Protein AF-A0A6G0QAN6-F1 (afdb_monomer)

Organism: NCBI:txid53985

Nearest PDB structures (foldseek):
  5m32-assembly1_f  TM=3.756E-01  e=3.936E-01  Homo sapiens
  6fvt-assembly1_I  TM=3.982E-01  e=8.353E-01  Saccharomyces cerevisiae S288C
  8amz-assembly1_K  TM=4.115E-01  e=8.353E-01  Spinacia oleracea
  8u9q-assembly1_F  TM=3.569E-01  e=8.893E-01  Saccharomyces cerevisiae
  5vhr-assembly1_D  TM=3.407E-01  e=6.500E-01  Homo sapiens

Sequence (177 aa):
MRLLYVSARNVAGSTGFPVATPKLVNFLFERATEPGIASRLLLAFDYACEHWGTVQEEWLEVFSPEGGRVDKELASNLKGWNPPTELHNQAPDSPVLVLVIDDAGSLLDKSDAYGVSYLRLLRHALKRVNVHLRQKGSTGLIFGVVVDTNALIHDFVPPSDKPSVLDPSSRADQMTR

Secondary structure (DSSP, 8-state):
-EEEEEE----TT--SSSPP-HHHHHHHHTT--HHHHHHHHHHHHHHHHHTTTTHHHHHHHHT-TTSS---HHHHHHTTT---------SPPSS-EEEEEEESGGGGTT-B-TTS-BHHHHHHHHHHHHHHHHHHTT---EEEEEE--SSGGGTT---SS----S------------

Radius of gyration: 20.2 Å; Cα contacts (8 Å, |Δi|>4): 229; chains: 1; bounding box: 68×54×41 Å

Mean predicted aligned error: 13.02 Å

Solvent-accessible surface area (backbone atoms only — not comparable to full-atom values): 10724 Å² total; per-residue (Å²): 120,48,65,49,81,30,28,44,48,86,60,91,80,61,85,53,88,80,56,54,28,63,43,51,44,40,64,50,48,56,85,44,40,40,69,56,32,21,54,46,54,47,51,50,49,52,50,38,45,70,35,38,42,51,35,77,75,42,55,74,52,68,41,34,93,76,76,77,68,58,59,68,70,62,57,63,75,49,76,81,73,80,78,85,93,73,73,52,58,63,51,59,89,60,40,38,38,35,40,36,32,32,47,37,64,63,41,67,85,35,53,33,100,83,67,49,37,45,64,61,34,49,54,52,11,47,53,50,42,44,52,50,34,47,76,70,71,44,70,37,44,64,46,81,46,82,38,45,96,56,86,82,55,76,81,72,66,73,98,82,78,72,81,79,78,85,83,93,84,79,86,75,87,88,85,84,133

pLDDT: mean 71.29, std 20.52, range [34.12, 96.38]

Foldseek 3Di:
DAEDEAECDDDPPPPDPPDHDVLVVCLQQVLDALVSNLVSLVVLVVVCQQAVQCCNVCVQQCRGPVRPGHDPVVVVVCVPDDDDDDGPRHAPQAHEYEYEYEQCPSQQPDDHPVRHGNLNSNVSSQVVNQVVCVVVVRNYHYHYHYYHPDPPCPPSDDPPDDPDDDDPPPPDDDPDD

Structure (mmCIF, N/CA/C/O backbone):
data_AF-A0A6G0QAN6-F1
#
_entry.id   AF-A0A6G0QAN6-F1
#
loop_
_atom_site.group_PDB
_atom_site.id
_atom_site.type_symbol
_atom_site.label_atom_id
_atom_site.label_alt_id
_atom_site.label_comp_id
_atom_site.label_asym_id
_atom_site.label_entity_id
_atom_site.label_seq_id
_atom_site.pdbx_PDB_ins_code
_atom_site.Cartn_x
_atom_site.Cartn_y
_atom_site.Cartn_z
_atom_site.occupancy
_atom_site.B_iso_or_equiv
_atom_site.auth_seq_id
_atom_site.auth_comp_id
_atom_site.auth_asym_id
_atom_site.auth_atom_id
_atom_site.pdbx_PDB_model_num
ATOM 1 N N . MET A 1 1 ? -9.202 -5.534 11.397 1.00 85.81 1 MET A N 1
ATOM 2 C CA . MET A 1 1 ? -8.093 -5.482 10.421 1.00 85.81 1 MET A CA 1
ATOM 3 C C . MET A 1 1 ? -8.660 -5.098 9.063 1.00 85.81 1 MET A C 1
ATOM 5 O O . MET A 1 1 ? -9.784 -5.498 8.769 1.00 85.81 1 MET A O 1
ATOM 9 N N . ARG A 1 2 ? -7.911 -4.347 8.252 1.00 87.12 2 ARG A N 1
ATOM 10 C CA . ARG A 1 2 ? -8.268 -4.012 6.867 1.00 87.12 2 ARG A CA 1
ATOM 11 C C . ARG A 1 2 ? -7.157 -4.409 5.913 1.00 87.12 2 ARG A C 1
ATOM 13 O O . ARG A 1 2 ? -5.989 -4.414 6.285 1.00 87.12 2 ARG A O 1
ATOM 20 N N . LEU A 1 3 ? -7.556 -4.782 4.705 1.00 86.62 3 LEU A N 1
ATOM 21 C CA . LEU A 1 3 ? -6.681 -5.329 3.678 1.00 86.62 3 LEU A CA 1
ATOM 22 C C . LEU A 1 3 ? -6.593 -4.343 2.517 1.00 86.62 3 LEU A C 1
ATOM 24 O O . LEU A 1 3 ? -7.632 -3.968 1.984 1.00 86.62 3 LEU A O 1
ATOM 28 N N . LEU A 1 4 ? -5.377 -3.972 2.128 1.00 88.00 4 LEU A N 1
ATOM 29 C CA . LEU A 1 4 ? -5.065 -3.302 0.872 1.00 88.00 4 LEU A CA 1
ATOM 30 C C . LEU A 1 4 ? -4.344 -4.316 -0.020 1.00 88.00 4 LEU A C 1
ATOM 32 O O . LEU A 1 4 ? -3.172 -4.621 0.197 1.00 88.00 4 LEU A O 1
ATOM 36 N N . TYR A 1 5 ? -5.066 -4.881 -0.983 1.00 86.44 5 TYR A N 1
ATOM 37 C CA . TYR A 1 5 ? -4.530 -5.878 -1.904 1.00 86.44 5 TYR A CA 1
ATOM 38 C C . TYR A 1 5 ? -3.989 -5.214 -3.173 1.00 86.44 5 TYR A C 1
ATOM 40 O O . TYR A 1 5 ? -4.673 -4.399 -3.786 1.00 86.44 5 TYR A O 1
ATOM 48 N N . VAL A 1 6 ? -2.778 -5.587 -3.579 1.00 85.94 6 VAL A N 1
ATOM 49 C CA . VAL A 1 6 ? -2.072 -5.084 -4.756 1.00 85.94 6 VAL A CA 1
ATOM 50 C C . VAL A 1 6 ? -1.556 -6.277 -5.552 1.00 85.94 6 VAL A C 1
ATOM 52 O O . VAL A 1 6 ? -0.668 -6.979 -5.092 1.00 85.94 6 VAL A O 1
ATOM 55 N N . SER A 1 7 ? -2.050 -6.490 -6.768 1.00 85.31 7 SER A N 1
ATOM 56 C CA . SER A 1 7 ? -1.402 -7.391 -7.723 1.00 85.31 7 SER A CA 1
ATOM 57 C C . SER A 1 7 ? -0.397 -6.591 -8.549 1.00 85.31 7 SER A C 1
ATOM 59 O O . SER A 1 7 ? -0.769 -5.707 -9.331 1.00 85.31 7 SER A O 1
ATOM 61 N N . ALA A 1 8 ? 0.889 -6.889 -8.371 1.00 85.25 8 ALA A N 1
ATOM 62 C CA . ALA A 1 8 ? 1.987 -6.228 -9.066 1.00 85.25 8 ALA A CA 1
ATOM 63 C C . ALA A 1 8 ? 2.207 -6.747 -10.495 1.00 85.25 8 ALA A C 1
ATOM 65 O O . ALA A 1 8 ? 3.116 -6.282 -11.188 1.00 85.25 8 ALA A O 1
ATOM 66 N N . ARG A 1 9 ? 1.376 -7.680 -10.963 1.00 78.19 9 ARG A N 1
ATOM 67 C CA . ARG A 1 9 ? 1.462 -8.288 -12.289 1.00 78.19 9 ARG A CA 1
ATOM 68 C C . ARG A 1 9 ? 1.648 -7.244 -13.400 1.00 78.19 9 ARG A C 1
ATOM 70 O O . ARG A 1 9 ? 0.886 -6.288 -13.517 1.00 78.19 9 ARG A O 1
ATOM 77 N N . ASN A 1 10 ? 2.655 -7.465 -14.247 1.00 70.81 10 ASN A N 1
ATOM 78 C CA . ASN A 1 10 ? 3.053 -6.558 -15.326 1.00 70.81 10 ASN A CA 1
ATOM 79 C C . ASN A 1 10 ? 2.802 -7.183 -16.710 1.00 70.81 10 ASN A C 1
ATOM 81 O O . ASN A 1 10 ? 3.737 -7.427 -17.467 1.00 70.81 10 ASN A O 1
ATOM 85 N N . VAL A 1 11 ? 1.541 -7.491 -17.026 1.00 63.00 11 VAL A N 1
ATOM 86 C CA . VAL A 1 11 ? 1.133 -7.952 -18.365 1.00 63.00 11 VAL A CA 1
ATOM 87 C C . VAL A 1 11 ? -0.019 -7.105 -18.901 1.00 63.00 11 VAL A C 1
ATOM 89 O O . VAL A 1 11 ? -0.961 -6.783 -18.174 1.00 63.00 11 VAL A O 1
ATOM 92 N N . ALA A 1 12 ? 0.053 -6.740 -20.183 1.00 50.62 12 ALA A N 1
ATOM 93 C CA . ALA A 1 12 ? -1.027 -6.036 -20.865 1.00 50.62 12 ALA A CA 1
ATOM 94 C C . ALA A 1 12 ? -2.248 -6.964 -20.999 1.00 50.62 12 ALA A C 1
ATOM 96 O O . ALA A 1 12 ? -2.128 -8.066 -21.527 1.00 50.62 12 ALA A O 1
ATOM 97 N N . GLY A 1 13 ? -3.416 -6.524 -20.521 1.00 51.78 13 GLY A N 1
ATOM 98 C CA . GLY A 1 13 ? -4.675 -7.255 -20.708 1.00 51.78 13 GLY A CA 1
ATOM 99 C C . GLY A 1 13 ? -4.835 -8.523 -19.861 1.00 51.78 13 GLY A C 1
ATOM 100 O O . GLY A 1 13 ? -5.421 -9.489 -20.338 1.00 51.78 13 GLY A O 1
ATOM 101 N N . SER A 1 14 ? -4.331 -8.552 -18.619 1.00 46.62 14 SER A N 1
ATOM 102 C CA . SER A 1 14 ? -4.552 -9.684 -17.701 1.00 46.62 14 SER A CA 1
ATOM 103 C C . SER A 1 14 ? -6.047 -9.953 -17.483 1.00 46.62 14 SER A C 1
ATOM 105 O O . SER A 1 14 ? -6.691 -9.262 -16.699 1.00 46.62 14 SER A O 1
ATOM 107 N N . THR A 1 15 ? -6.576 -10.996 -18.124 1.00 46.00 15 THR A N 1
ATOM 108 C CA . THR A 1 15 ? -7.943 -11.508 -17.918 1.00 46.00 15 THR A CA 1
ATOM 109 C C . THR A 1 15 ? -8.031 -12.567 -16.811 1.00 46.00 15 THR A C 1
ATOM 111 O O . THR A 1 15 ? -9.126 -12.998 -16.461 1.00 46.00 15 THR A O 1
ATOM 114 N N . GLY A 1 16 ? -6.891 -13.005 -16.261 1.00 51.28 16 GLY A N 1
ATOM 115 C CA . GLY A 1 16 ? -6.814 -14.051 -15.237 1.00 51.28 16 GLY A CA 1
ATOM 116 C C . GLY A 1 16 ? -6.788 -13.509 -13.808 1.00 51.28 16 GLY A C 1
ATOM 117 O O . GLY A 1 16 ? -6.250 -12.430 -13.557 1.00 51.28 16 GLY A O 1
ATOM 118 N N . PHE A 1 17 ? -7.322 -14.289 -12.867 1.00 52.47 17 PHE A N 1
ATOM 119 C CA . PHE A 1 17 ? -7.259 -13.991 -11.436 1.00 52.47 17 PHE A CA 1
ATOM 120 C C . PHE A 1 17 ? -5.852 -14.276 -10.866 1.00 52.47 17 PHE A C 1
ATOM 122 O O . PHE A 1 17 ? -5.224 -15.258 -11.268 1.00 52.47 17 PHE A O 1
ATOM 129 N N . PRO A 1 18 ? -5.355 -13.462 -9.924 1.00 62.62 18 PRO A N 1
ATOM 130 C CA . PRO A 1 18 ? -5.883 -12.148 -9.565 1.00 62.62 18 PRO A CA 1
ATOM 131 C C . PRO A 1 18 ? -5.592 -11.090 -10.636 1.00 62.62 18 PRO A C 1
ATOM 133 O O . PRO A 1 18 ? -4.596 -11.155 -11.357 1.00 62.62 18 PRO A O 1
ATOM 136 N N . VAL A 1 19 ? -6.501 -10.122 -10.753 1.00 67.19 19 VAL A N 1
ATOM 137 C CA . VAL A 1 19 ? -6.415 -9.035 -11.738 1.00 67.19 19 VAL A CA 1
ATOM 138 C C . VAL A 1 19 ? -5.292 -8.077 -11.341 1.00 67.19 19 VAL A C 1
ATOM 140 O O . VAL A 1 19 ? -5.201 -7.679 -10.182 1.00 67.19 19 VAL A O 1
ATOM 143 N N . ALA A 1 20 ? -4.461 -7.684 -12.310 1.00 74.38 20 ALA A N 1
ATOM 144 C CA . ALA A 1 20 ? -3.396 -6.709 -12.100 1.00 74.38 20 ALA A CA 1
ATOM 145 C C . ALA A 1 20 ? -3.957 -5.379 -11.565 1.00 74.38 20 ALA A C 1
ATOM 147 O O . ALA A 1 20 ? -4.956 -4.872 -12.075 1.00 74.38 20 ALA A O 1
ATOM 148 N N . THR A 1 21 ? -3.276 -4.765 -10.593 1.00 77.31 21 THR A N 1
ATOM 149 C CA . THR A 1 21 ? -3.676 -3.470 -10.014 1.00 77.31 21 THR A CA 1
ATOM 150 C C . THR A 1 21 ? -2.621 -2.392 -10.293 1.00 77.31 21 THR A C 1
ATOM 152 O O . THR A 1 21 ? -2.020 -1.853 -9.358 1.00 77.31 21 THR A O 1
ATOM 155 N N . PRO A 1 22 ? -2.357 -2.041 -11.567 1.00 76.56 22 PRO A N 1
ATOM 156 C CA . PRO A 1 22 ? -1.266 -1.134 -11.931 1.00 76.56 22 PRO A CA 1
ATOM 157 C C . PRO A 1 22 ? -1.405 0.246 -11.280 1.00 76.56 22 PRO A C 1
ATOM 159 O O . PRO A 1 22 ? -0.407 0.878 -10.951 1.00 76.56 22 PRO A O 1
ATOM 162 N N . LYS A 1 23 ? -2.639 0.692 -11.024 1.00 75.88 23 LYS A N 1
ATOM 163 C CA . LYS A 1 23 ? -2.930 1.959 -10.345 1.00 75.88 23 LYS A CA 1
ATOM 164 C C . LYS A 1 23 ? -2.464 1.959 -8.886 1.00 75.88 23 LYS A C 1
ATOM 166 O O . LYS A 1 23 ? -1.809 2.905 -8.469 1.00 75.88 23 LYS A O 1
ATOM 171 N N . LEU A 1 24 ? -2.685 0.867 -8.149 1.00 79.75 24 LEU A N 1
ATOM 172 C CA . LEU A 1 24 ? -2.190 0.710 -6.774 1.00 79.75 24 LEU A CA 1
ATOM 173 C C . LEU A 1 24 ? -0.671 0.560 -6.714 1.00 79.75 24 LEU A C 1
ATOM 175 O O . LEU A 1 24 ? -0.022 1.111 -5.825 1.00 79.75 24 LEU A O 1
ATOM 179 N N . VAL A 1 25 ? -0.095 -0.152 -7.684 1.00 85.06 25 VAL A N 1
ATOM 180 C CA . VAL A 1 25 ? 1.361 -0.257 -7.824 1.00 85.06 25 VAL A CA 1
ATOM 181 C C . VAL A 1 25 ? 1.959 1.125 -8.069 1.00 85.06 25 VAL A C 1
ATOM 183 O O . VAL A 1 25 ? 2.923 1.494 -7.406 1.00 85.06 25 VAL A O 1
ATOM 186 N N . ASN A 1 26 ? 1.377 1.909 -8.977 1.00 83.19 26 ASN A N 1
ATOM 187 C CA . ASN A 1 26 ? 1.826 3.269 -9.254 1.00 83.19 26 ASN A CA 1
ATOM 188 C C . ASN A 1 26 ? 1.607 4.183 -8.053 1.00 83.19 26 ASN A C 1
ATOM 190 O O . ASN A 1 26 ? 2.531 4.890 -7.686 1.00 83.19 26 ASN A O 1
ATOM 194 N N . PHE A 1 27 ? 0.459 4.118 -7.378 1.00 84.50 27 PHE A N 1
ATOM 195 C CA . PHE A 1 27 ? 0.254 4.848 -6.133 1.00 84.50 27 PHE A CA 1
ATOM 196 C C . PHE A 1 27 ? 1.417 4.577 -5.175 1.00 84.50 27 PHE A C 1
ATOM 198 O O . PHE A 1 27 ? 2.140 5.500 -4.828 1.00 84.50 27 PHE A O 1
ATOM 205 N N . LEU A 1 28 ? 1.700 3.320 -4.833 1.00 87.12 28 LEU A N 1
ATOM 206 C CA . LEU A 1 28 ? 2.763 3.007 -3.876 1.00 87.12 28 LEU A CA 1
ATOM 207 C C . LEU A 1 28 ? 4.165 3.372 -4.386 1.00 87.12 28 LEU A C 1
ATOM 209 O O . LEU A 1 28 ? 4.943 3.968 -3.638 1.00 87.12 28 LEU A O 1
ATOM 213 N N . PHE A 1 29 ? 4.488 3.056 -5.640 1.00 89.44 29 PHE A N 1
ATOM 214 C CA . PHE A 1 29 ? 5.864 3.016 -6.145 1.00 89.44 29 PHE A CA 1
ATOM 215 C C . PHE A 1 29 ? 6.194 4.037 -7.244 1.00 89.44 29 PHE A C 1
ATOM 217 O O . PHE A 1 29 ? 7.329 4.072 -7.718 1.00 89.44 29 PHE A O 1
ATOM 224 N N . GLU A 1 30 ? 5.267 4.902 -7.655 1.00 83.75 30 GLU A N 1
ATOM 225 C CA . GLU A 1 30 ? 5.579 5.971 -8.605 1.00 83.75 30 GLU A CA 1
ATOM 226 C C . GLU A 1 30 ? 6.658 6.872 -8.005 1.00 83.75 30 GLU A C 1
ATOM 228 O O . GLU A 1 30 ? 6.529 7.358 -6.874 1.00 83.75 30 GLU A O 1
ATOM 233 N N . ARG A 1 31 ? 7.750 7.063 -8.760 1.00 84.94 31 ARG A N 1
ATOM 234 C CA . ARG A 1 31 ? 8.943 7.799 -8.309 1.00 84.94 31 ARG A CA 1
ATOM 235 C C . ARG A 1 31 ? 9.377 7.332 -6.913 1.00 84.94 31 ARG A C 1
ATOM 237 O O . ARG A 1 31 ? 9.551 8.143 -6.003 1.00 84.94 31 ARG A O 1
ATOM 244 N N . ALA A 1 32 ? 9.454 6.009 -6.739 1.00 87.44 32 ALA A N 1
ATOM 245 C CA . ALA A 1 32 ? 9.68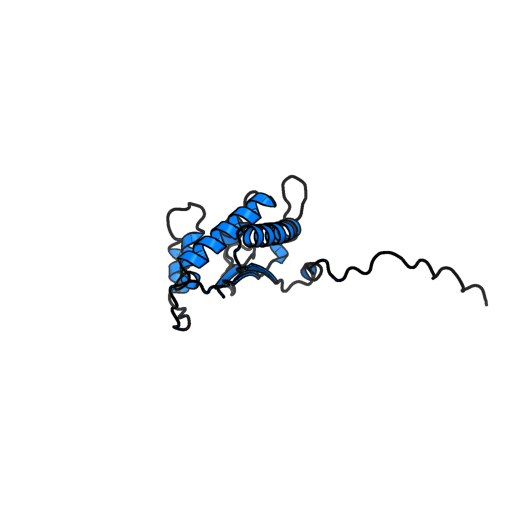7 5.369 -5.452 1.00 87.44 32 ALA A CA 1
ATOM 246 C C . ALA A 1 32 ? 10.903 5.960 -4.732 1.00 87.44 32 ALA A C 1
ATOM 248 O O . ALA A 1 32 ? 12.021 5.955 -5.238 1.00 87.44 32 ALA A O 1
ATOM 249 N N . THR A 1 33 ? 10.661 6.417 -3.511 1.00 92.69 33 THR A N 1
ATOM 250 C CA . THR A 1 33 ? 11.674 6.724 -2.504 1.00 92.69 33 THR A CA 1
ATOM 251 C C . THR A 1 33 ? 11.162 6.183 -1.176 1.00 92.69 33 THR A C 1
ATOM 253 O O . THR A 1 33 ? 9.952 6.039 -0.996 1.00 92.69 33 THR A O 1
ATOM 256 N N . GLU A 1 34 ? 12.052 5.892 -0.230 1.00 94.62 34 GLU A N 1
ATOM 257 C CA . GLU A 1 34 ? 11.650 5.415 1.100 1.00 94.62 34 GLU A CA 1
ATOM 258 C C . GLU A 1 34 ? 10.650 6.378 1.780 1.00 94.62 34 GLU A C 1
ATOM 260 O O . GLU A 1 34 ? 9.562 5.920 2.141 1.00 94.62 34 GLU A O 1
ATOM 265 N N . PRO A 1 35 ? 10.906 7.703 1.857 1.00 90.69 35 PRO A N 1
ATOM 266 C CA 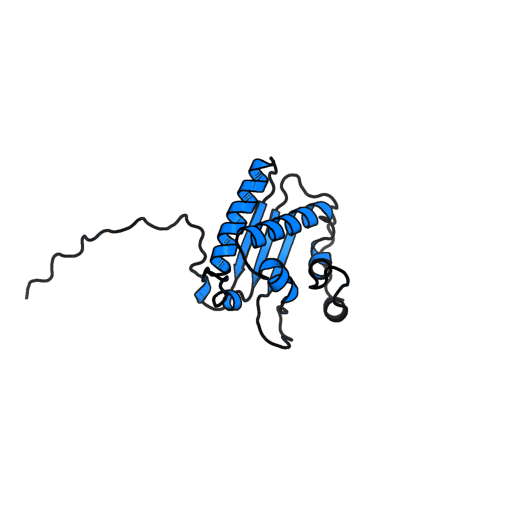. PRO A 1 35 ? 9.954 8.639 2.456 1.00 90.69 35 PRO A CA 1
ATOM 267 C C . PRO A 1 35 ? 8.646 8.750 1.666 1.00 90.69 35 PRO A C 1
ATOM 269 O O . PRO A 1 35 ? 7.583 8.916 2.262 1.00 90.69 35 PRO A O 1
ATOM 272 N N . GLY A 1 36 ? 8.712 8.644 0.334 1.00 86.44 36 GLY A N 1
ATOM 273 C CA . GLY A 1 36 ? 7.535 8.682 -0.530 1.00 86.44 36 GLY A CA 1
ATOM 274 C C . GLY A 1 36 ? 6.608 7.496 -0.281 1.00 86.44 36 GLY A C 1
ATOM 275 O O . GLY A 1 36 ? 5.424 7.690 -0.023 1.00 86.44 36 GLY A O 1
ATOM 276 N N . ILE A 1 37 ? 7.150 6.275 -0.267 1.00 93.19 37 ILE A N 1
ATOM 277 C CA . ILE A 1 37 ? 6.373 5.067 0.045 1.00 93.19 37 ILE A CA 1
ATOM 278 C C . ILE A 1 37 ? 5.804 5.167 1.468 1.00 93.19 37 ILE A C 1
ATOM 280 O O . ILE A 1 37 ? 4.623 4.898 1.672 1.00 93.19 37 ILE A O 1
ATOM 284 N N . ALA A 1 38 ? 6.602 5.615 2.444 1.00 90.81 38 ALA A N 1
ATOM 285 C CA . ALA A 1 38 ? 6.153 5.786 3.826 1.00 90.81 38 ALA A CA 1
ATOM 286 C C . ALA A 1 38 ? 4.959 6.751 3.936 1.00 90.81 38 ALA A C 1
ATOM 288 O O . ALA A 1 38 ? 3.960 6.436 4.581 1.00 90.81 38 ALA A O 1
ATOM 289 N N . SER A 1 39 ? 5.027 7.902 3.263 1.00 84.69 39 SER A N 1
ATOM 290 C CA . SER A 1 39 ? 3.935 8.880 3.252 1.00 84.69 39 SER A CA 1
ATOM 291 C C . SER A 1 39 ? 2.640 8.301 2.680 1.00 84.69 39 SER A C 1
ATOM 293 O O . SER A 1 39 ? 1.560 8.603 3.177 1.00 84.69 39 SER A O 1
ATOM 295 N N . ARG A 1 40 ? 2.737 7.469 1.642 1.00 87.69 40 ARG A N 1
ATOM 296 C CA . ARG A 1 40 ? 1.577 6.869 0.971 1.00 87.69 40 ARG A CA 1
ATOM 297 C C . ARG A 1 40 ? 0.961 5.724 1.767 1.00 87.69 40 ARG A C 1
ATOM 299 O O . ARG A 1 40 ? -0.257 5.601 1.804 1.00 87.69 40 ARG A O 1
ATOM 306 N N . LEU A 1 41 ? 1.787 4.934 2.454 1.00 90.88 41 LEU A N 1
ATOM 307 C CA . LEU A 1 41 ? 1.321 3.935 3.419 1.00 90.88 41 LEU A CA 1
ATOM 308 C C . LEU A 1 41 ? 0.571 4.589 4.584 1.00 90.88 41 LEU A C 1
ATOM 310 O O . LEU A 1 41 ? -0.472 4.085 4.987 1.00 90.88 41 LEU A O 1
ATOM 314 N N . LEU A 1 42 ? 1.081 5.712 5.101 1.00 85.25 42 LEU A N 1
ATOM 315 C CA . LEU A 1 42 ? 0.401 6.462 6.155 1.00 85.25 42 LEU A CA 1
ATOM 316 C C . LEU A 1 42 ? -0.932 7.038 5.662 1.00 85.25 42 LEU A C 1
ATOM 318 O O . LEU A 1 42 ? -1.935 6.865 6.337 1.00 85.25 42 LEU A O 1
ATOM 322 N N . LEU A 1 43 ? -0.958 7.629 4.462 1.00 84.50 43 LEU A N 1
ATOM 323 C CA . LEU A 1 43 ? -2.194 8.124 3.850 1.00 84.50 43 LEU A CA 1
ATOM 324 C C . LEU A 1 43 ? -3.246 7.016 3.709 1.00 84.50 43 LEU A C 1
ATOM 326 O O . LEU A 1 43 ? -4.404 7.225 4.052 1.00 84.50 43 LEU A O 1
ATOM 330 N N . ALA A 1 44 ? -2.843 5.832 3.238 1.00 85.56 44 ALA A N 1
ATOM 331 C CA . ALA A 1 44 ? -3.738 4.684 3.171 1.00 85.56 44 ALA A CA 1
ATOM 332 C C . ALA A 1 44 ? -4.240 4.303 4.574 1.00 85.56 44 ALA A C 1
ATOM 334 O O . ALA A 1 44 ? -5.433 4.133 4.782 1.00 85.56 44 ALA A O 1
ATOM 335 N N . PHE A 1 45 ? -3.354 4.204 5.562 1.00 88.44 45 PHE A N 1
ATOM 336 C CA . PHE A 1 45 ? -3.744 3.869 6.930 1.00 88.44 45 PHE A CA 1
ATOM 337 C C . PHE A 1 45 ? -4.735 4.869 7.541 1.00 88.44 45 PHE A C 1
ATOM 339 O O . PHE A 1 45 ? -5.733 4.438 8.118 1.00 88.44 45 PHE A O 1
ATOM 346 N N . ASP A 1 46 ? -4.492 6.169 7.381 1.00 81.94 46 ASP A N 1
ATOM 347 C CA . ASP A 1 46 ? -5.378 7.225 7.873 1.00 81.94 46 ASP A CA 1
ATOM 348 C C . ASP A 1 46 ? -6.748 7.135 7.177 1.00 81.94 46 ASP A C 1
ATOM 350 O O . ASP A 1 46 ? -7.772 7.064 7.857 1.00 81.94 46 ASP A O 1
ATOM 354 N N . TYR A 1 47 ? -6.768 6.974 5.845 1.00 81.00 47 TYR A N 1
ATOM 355 C CA . TYR A 1 47 ? -8.003 6.754 5.081 1.00 81.00 47 TYR A CA 1
ATOM 356 C C . TYR A 1 47 ? -8.765 5.515 5.568 1.00 81.00 47 TYR A C 1
ATOM 358 O O . TYR A 1 47 ? -9.975 5.554 5.774 1.00 81.00 47 TYR A O 1
ATOM 366 N N . ALA A 1 48 ? -8.066 4.403 5.812 1.00 85.12 48 ALA A N 1
ATOM 367 C CA . ALA A 1 48 ? -8.691 3.197 6.337 1.00 85.12 48 ALA A CA 1
ATOM 368 C C . ALA A 1 48 ? -9.316 3.417 7.709 1.00 85.12 48 ALA A C 1
ATOM 370 O O . ALA A 1 48 ? -10.374 2.857 7.973 1.00 85.12 48 ALA A O 1
ATOM 371 N N . CYS A 1 49 ? -8.681 4.202 8.578 1.00 84.25 49 CYS A N 1
ATOM 372 C CA . CYS A 1 49 ? -9.228 4.505 9.894 1.00 84.25 49 CYS A CA 1
ATOM 373 C C . CYS A 1 49 ? -10.487 5.380 9.804 1.00 84.25 49 CYS A C 1
ATOM 375 O O . CYS A 1 49 ? -11.437 5.140 10.548 1.00 84.25 49 CYS A O 1
ATOM 377 N N . GLU A 1 50 ? -10.517 6.344 8.882 1.00 79.31 50 GLU A N 1
ATOM 378 C CA . GLU A 1 50 ? -11.679 7.211 8.635 1.00 79.31 50 GLU A CA 1
ATOM 379 C C . GLU A 1 50 ? -12.853 6.450 8.000 1.00 79.31 50 GLU A C 1
ATOM 381 O O . GLU A 1 50 ? -14.004 6.642 8.388 1.00 79.31 50 GLU A O 1
ATOM 386 N N . HIS A 1 51 ? -12.557 5.533 7.078 1.00 78.44 51 HIS A N 1
ATOM 387 C CA . HIS A 1 51 ? -13.539 4.787 6.286 1.00 78.44 51 HIS A CA 1
ATOM 388 C C . HIS A 1 51 ? -13.650 3.322 6.719 1.00 78.44 51 HIS A C 1
ATOM 390 O O . HIS A 1 51 ? -13.936 2.437 5.914 1.00 78.44 51 HIS A O 1
ATOM 396 N N . TRP A 1 52 ? -13.402 3.018 7.996 1.00 84.38 52 TRP A N 1
ATOM 397 C CA . TRP A 1 52 ? -13.153 1.642 8.433 1.00 84.38 52 TRP A CA 1
ATOM 398 C C . TRP A 1 52 ? -14.274 0.664 8.073 1.00 84.38 52 TRP A C 1
ATOM 400 O O . TRP A 1 52 ? -13.982 -0.483 7.750 1.00 84.38 52 TRP A O 1
ATOM 410 N N . GLY A 1 53 ? -15.539 1.078 8.079 1.00 79.31 53 GLY A N 1
ATOM 411 C CA . GLY A 1 53 ? -16.660 0.213 7.696 1.00 79.31 53 GLY A CA 1
ATOM 412 C C . GLY A 1 53 ? -16.643 -0.230 6.228 1.00 79.31 53 GLY A C 1
ATOM 413 O O . GLY A 1 53 ? -17.001 -1.367 5.943 1.00 79.31 53 GLY A O 1
ATOM 414 N N . THR A 1 54 ? -16.182 0.631 5.320 1.00 75.00 54 THR A N 1
ATOM 415 C CA . THR A 1 54 ? -16.386 0.510 3.864 1.00 75.00 54 THR A CA 1
ATOM 416 C C . THR A 1 54 ? -15.088 0.445 3.058 1.00 75.00 54 THR A C 1
ATOM 418 O O . THR A 1 54 ? -15.101 0.057 1.893 1.00 75.00 54 THR A O 1
ATOM 421 N N . VAL A 1 55 ? -13.936 0.749 3.665 1.00 74.69 55 VAL A N 1
ATOM 422 C CA . VAL A 1 55 ? -12.665 0.949 2.951 1.00 74.69 55 VAL A CA 1
ATOM 423 C C . VAL A 1 55 ? -12.240 -0.237 2.072 1.00 74.69 55 VAL A C 1
ATOM 425 O O . VAL A 1 55 ? -11.622 -0.044 1.030 1.00 74.69 55 VAL A O 1
ATOM 428 N N . GLN A 1 56 ? -12.588 -1.473 2.447 1.00 71.69 56 GLN A N 1
ATOM 429 C CA . GLN A 1 56 ? -12.270 -2.658 1.638 1.00 71.69 56 GLN A CA 1
ATOM 430 C C . GLN A 1 56 ? -12.949 -2.657 0.264 1.00 71.69 56 GLN A C 1
ATOM 432 O O . GLN A 1 56 ? -12.385 -3.210 -0.678 1.00 71.69 56 GLN A O 1
ATOM 437 N N . GLU A 1 57 ? -14.119 -2.035 0.153 1.00 65.75 57 GLU A N 1
ATOM 438 C CA . GLU A 1 57 ? -14.850 -1.855 -1.102 1.00 65.75 57 GLU A CA 1
ATOM 439 C C . GLU A 1 57 ? -14.328 -0.621 -1.862 1.00 65.75 57 GLU A C 1
ATOM 441 O O . GLU A 1 57 ? -14.218 -0.643 -3.086 1.00 65.75 57 GLU A O 1
ATOM 446 N N . GLU A 1 58 ? -13.917 0.424 -1.135 1.00 63.09 58 GLU A N 1
ATOM 447 C CA . GLU A 1 58 ? -13.536 1.731 -1.691 1.00 63.09 58 GLU A CA 1
ATOM 448 C C . GLU A 1 58 ? -12.082 1.825 -2.185 1.00 63.09 58 GLU A C 1
ATOM 450 O O . GLU A 1 58 ? -11.762 2.715 -2.971 1.00 63.09 58 GLU A O 1
ATOM 455 N N . TRP A 1 59 ? -11.170 0.938 -1.767 1.00 65.88 59 TRP A N 1
ATOM 456 C CA . TRP A 1 59 ? -9.736 1.074 -2.082 1.00 65.88 59 TRP A CA 1
ATOM 457 C C . TRP A 1 59 ? -9.425 1.279 -3.566 1.00 65.88 59 TRP A C 1
ATOM 459 O O . TRP A 1 59 ? -8.509 2.018 -3.928 1.00 65.88 59 TRP A O 1
ATOM 469 N N . LEU A 1 60 ? -10.182 0.620 -4.439 1.00 52.16 60 LEU A N 1
ATOM 470 C CA . LEU A 1 60 ? -9.989 0.711 -5.883 1.00 52.16 60 LEU A CA 1
ATOM 471 C C . LEU A 1 60 ? -10.542 2.017 -6.473 1.00 52.16 60 LEU A C 1
ATOM 473 O O . LEU A 1 60 ? -10.078 2.448 -7.529 1.00 52.16 60 LEU A O 1
ATOM 477 N N . GLU A 1 61 ? -11.479 2.672 -5.785 1.00 49.62 61 GLU A N 1
ATOM 478 C CA . GLU A 1 61 ? -12.005 3.994 -6.138 1.00 49.62 61 GLU A CA 1
ATOM 479 C C . GLU A 1 61 ? -11.020 5.115 -5.763 1.00 49.62 61 GLU A C 1
ATOM 481 O O . GLU A 1 61 ? -10.871 6.085 -6.509 1.00 49.62 61 GLU A O 1
ATOM 486 N N . VAL A 1 62 ? -10.298 4.944 -4.649 1.00 49.66 62 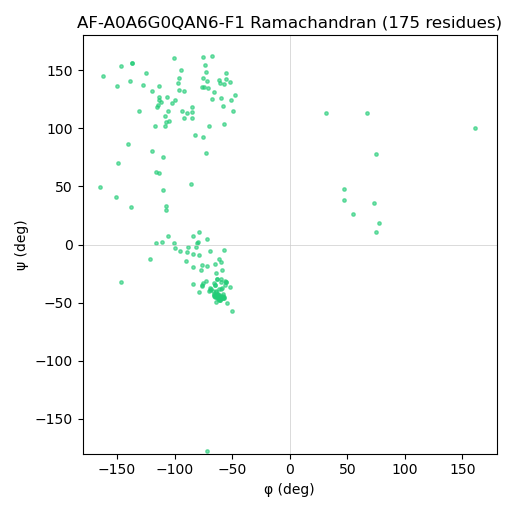VAL A N 1
ATOM 487 C CA . VAL A 1 62 ? -9.417 5.956 -4.033 1.00 49.66 62 VAL A CA 1
ATOM 488 C C . VAL A 1 62 ? -8.096 6.148 -4.784 1.00 49.66 62 VAL A C 1
ATOM 490 O O . VAL A 1 62 ? -7.568 7.257 -4.848 1.00 49.66 62 VAL A O 1
ATOM 493 N N . PHE A 1 63 ? -7.548 5.093 -5.388 1.00 51.91 63 PHE A N 1
ATOM 494 C CA . PHE A 1 63 ? -6.170 5.102 -5.899 1.00 51.91 63 PHE A CA 1
ATOM 495 C C . PHE A 1 63 ? -6.050 5.163 -7.435 1.00 51.91 63 PHE A C 1
ATOM 497 O O . PHE A 1 63 ? -5.110 4.621 -8.018 1.00 51.91 63 PHE A O 1
ATOM 504 N N . SER A 1 64 ? -6.987 5.842 -8.109 1.00 44.06 64 SER A N 1
ATOM 505 C CA . SER A 1 64 ? -6.901 6.141 -9.551 1.00 44.06 64 SER A CA 1
ATOM 506 C C . SER A 1 64 ? -5.835 7.220 -9.852 1.00 44.06 64 SER A C 1
ATOM 508 O O . SER A 1 64 ? -5.740 8.189 -9.097 1.00 44.06 64 SER A O 1
ATOM 510 N N . PRO A 1 65 ? -5.048 7.107 -10.946 1.00 37.81 65 PRO A N 1
ATOM 511 C CA . PRO A 1 65 ? -3.896 7.967 -11.251 1.00 37.81 65 PRO A CA 1
ATOM 512 C C . PRO A 1 65 ? -4.208 9.459 -11.441 1.00 37.81 65 PRO A C 1
ATOM 514 O O . PRO A 1 65 ? -3.280 10.260 -11.415 1.00 37.81 65 PRO A O 1
ATOM 517 N N . GLU A 1 66 ? -5.473 9.866 -11.583 1.00 39.00 66 GLU A N 1
ATOM 518 C CA . GLU A 1 66 ? -5.837 11.290 -11.635 1.00 39.00 66 GLU A CA 1
ATOM 519 C C . GLU A 1 66 ? -6.394 11.865 -10.322 1.00 39.00 66 GLU A C 1
ATOM 521 O O . GLU A 1 66 ? -6.777 13.032 -10.302 1.00 39.00 66 GLU A O 1
ATOM 526 N N . GLY A 1 67 ? -6.487 11.092 -9.231 1.00 37.94 67 GLY A N 1
ATOM 527 C CA . GLY A 1 67 ? -6.988 11.604 -7.945 1.00 37.94 67 GLY A CA 1
ATOM 528 C C . GLY A 1 67 ? -8.375 12.267 -8.019 1.00 37.94 67 GLY A C 1
ATOM 529 O O . GLY A 1 67 ? -8.669 13.157 -7.225 1.00 37.94 67 GLY A O 1
ATOM 530 N N . GLY A 1 68 ? -9.215 11.884 -8.991 1.00 36.31 68 GLY A N 1
ATOM 531 C CA . GLY A 1 68 ? -10.464 12.601 -9.254 1.00 36.31 68 GLY A CA 1
ATOM 532 C C . GLY A 1 68 ? -11.656 11.780 -9.738 1.00 36.31 68 GLY A C 1
ATOM 533 O O . GLY A 1 68 ? -12.780 12.157 -9.419 1.00 36.31 68 GLY A O 1
ATOM 534 N N . ARG A 1 69 ? -11.493 10.684 -10.495 1.00 43.88 69 ARG A N 1
ATOM 535 C CA . ARG A 1 69 ? -12.631 9.860 -10.952 1.00 43.88 69 ARG A CA 1
ATOM 536 C C . ARG A 1 69 ? -12.249 8.390 -11.128 1.00 43.88 69 ARG A C 1
ATOM 538 O O . ARG A 1 69 ? -11.204 8.060 -11.684 1.00 43.88 69 ARG A O 1
ATOM 545 N N . VAL A 1 70 ? -13.147 7.542 -10.637 1.00 46.88 70 VAL A N 1
ATOM 546 C CA . VAL A 1 70 ? -13.126 6.075 -10.644 1.00 46.88 70 VAL A CA 1
ATOM 547 C C . VAL A 1 70 ? -12.969 5.509 -12.059 1.00 46.88 70 VAL A C 1
ATOM 549 O O . VAL A 1 70 ? -13.560 6.012 -13.018 1.00 46.88 70 VAL A O 1
ATOM 552 N N . ASP A 1 71 ? -12.208 4.421 -12.170 1.00 41.72 71 ASP A N 1
ATOM 553 C CA . ASP A 1 71 ? -12.137 3.589 -13.369 1.00 41.72 71 ASP A CA 1
ATOM 554 C C . ASP A 1 71 ? -13.449 2.811 -13.563 1.00 41.72 71 ASP A C 1
ATOM 556 O O . ASP A 1 71 ? -13.721 1.819 -12.882 1.00 41.72 71 ASP A O 1
ATOM 560 N N . LYS A 1 72 ? -14.300 3.290 -14.475 1.00 44.19 72 LYS A N 1
ATOM 561 C CA . LYS A 1 72 ? -15.635 2.719 -14.718 1.00 44.19 72 LYS A CA 1
ATOM 562 C C . LYS A 1 72 ? -15.594 1.283 -15.252 1.00 44.19 72 LYS A C 1
ATOM 564 O O . LYS A 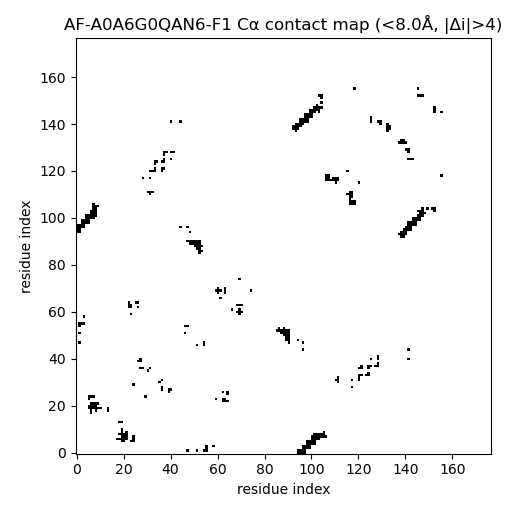1 72 ? -16.567 0.553 -15.073 1.00 44.19 72 LYS A O 1
ATOM 569 N N . GLU A 1 73 ? -14.501 0.881 -15.895 1.00 40.41 73 GLU A N 1
ATOM 570 C CA . GLU A 1 73 ? -14.352 -0.446 -16.492 1.00 40.41 73 GLU A CA 1
ATOM 571 C C . GLU A 1 73 ? -14.027 -1.490 -15.412 1.00 40.41 73 GLU A C 1
ATOM 573 O O . GLU A 1 73 ? -14.648 -2.553 -15.360 1.00 40.41 73 GLU A O 1
ATOM 578 N N . LEU A 1 74 ? -13.172 -1.147 -14.444 1.00 41.91 74 LEU A N 1
ATOM 579 C CA . LEU A 1 74 ? -12.857 -2.019 -13.308 1.00 41.91 74 LEU A CA 1
ATOM 580 C C . LEU A 1 74 ? -14.036 -2.170 -12.328 1.00 41.91 74 LEU A C 1
ATOM 582 O O . LEU A 1 74 ? -14.329 -3.284 -11.895 1.00 41.91 74 LEU A O 1
ATOM 586 N N . ALA A 1 75 ? -14.773 -1.086 -12.054 1.00 44.09 75 ALA A N 1
ATOM 587 C CA . ALA A 1 75 ? -16.001 -1.122 -11.249 1.00 44.09 75 ALA A CA 1
ATOM 588 C C . ALA A 1 75 ? -17.079 -2.043 -11.856 1.00 44.09 75 ALA A C 1
ATOM 590 O O . ALA A 1 75 ? -17.844 -2.691 -11.141 1.00 44.09 75 ALA A O 1
ATOM 591 N N . SER A 1 76 ? -17.127 -2.143 -13.189 1.00 44.66 76 SER A N 1
ATOM 592 C CA . SER A 1 76 ? -18.056 -3.038 -13.884 1.00 44.66 76 SER A CA 1
ATOM 593 C C . SER A 1 76 ? -17.678 -4.520 -13.765 1.00 44.66 76 SER A C 1
ATOM 595 O O . SER A 1 76 ? -18.572 -5.359 -13.666 1.00 44.66 76 SER A O 1
ATOM 597 N N . ASN A 1 77 ? -16.381 -4.836 -13.671 1.00 40.84 77 ASN A N 1
ATOM 598 C CA . ASN A 1 77 ? -15.874 -6.202 -13.495 1.00 40.84 77 ASN A CA 1
ATOM 599 C C . ASN A 1 77 ? -16.033 -6.732 -12.056 1.00 40.84 77 ASN A C 1
ATOM 601 O O . ASN A 1 77 ? -15.998 -7.941 -11.840 1.00 40.84 77 ASN A O 1
ATOM 605 N N . LEU A 1 78 ? -16.246 -5.848 -11.074 1.00 39.84 78 LEU A N 1
ATOM 606 C CA . LEU A 1 78 ? -16.378 -6.193 -9.650 1.00 39.84 78 LEU A CA 1
ATOM 607 C C . LEU A 1 78 ? -17.831 -6.270 -9.151 1.00 39.84 78 LEU A C 1
ATOM 609 O O . LEU A 1 78 ? -18.065 -6.681 -8.018 1.00 39.84 78 LEU A O 1
ATOM 613 N N . LYS A 1 79 ? -18.816 -5.963 -10.008 1.00 42.34 79 LYS A N 1
ATOM 614 C CA . LYS A 1 79 ? -20.268 -5.949 -9.714 1.00 42.34 79 LYS A CA 1
ATOM 615 C C . LYS A 1 79 ? -20.873 -7.265 -9.188 1.00 42.34 79 LYS A C 1
ATOM 617 O O . LYS A 1 79 ? -22.065 -7.296 -8.898 1.00 42.34 79 LYS A O 1
ATOM 622 N N . GLY A 1 80 ? -20.094 -8.344 -9.112 1.00 41.16 80 GLY A N 1
ATOM 623 C CA . GLY A 1 80 ? -20.518 -9.655 -8.609 1.00 41.16 80 GLY A CA 1
ATOM 624 C C . GLY A 1 80 ? -19.886 -10.072 -7.279 1.00 41.16 80 GLY A C 1
ATOM 625 O O . GLY A 1 80 ? -20.132 -11.192 -6.834 1.00 41.16 80 GLY A O 1
ATOM 626 N N . TRP A 1 81 ? -19.053 -9.232 -6.657 1.00 35.78 81 TRP A N 1
ATOM 627 C CA . TRP A 1 81 ? -18.385 -9.572 -5.401 1.00 35.78 81 TRP A CA 1
ATOM 628 C C . TRP A 1 81 ? -19.188 -9.065 -4.195 1.00 35.78 81 TRP A C 1
ATOM 630 O O . TRP A 1 81 ? -19.345 -7.862 -4.021 1.00 35.78 81 TRP A O 1
ATOM 640 N N . ASN A 1 82 ? -19.693 -9.988 -3.369 1.00 39.00 82 ASN A N 1
ATOM 641 C CA . ASN A 1 82 ? -20.410 -9.683 -2.126 1.00 39.00 82 ASN A CA 1
ATOM 642 C C . ASN A 1 82 ? -19.503 -9.973 -0.917 1.00 39.00 82 ASN A C 1
ATOM 644 O O . ASN A 1 82 ? -19.290 -11.150 -0.600 1.00 39.00 82 ASN A O 1
ATOM 648 N N . PRO A 1 83 ? -18.962 -8.951 -0.234 1.00 45.25 83 PRO A N 1
ATOM 649 C CA . PRO A 1 83 ? -18.206 -9.153 0.995 1.00 45.25 83 PRO A CA 1
ATOM 650 C C . PRO A 1 83 ? -19.128 -9.510 2.185 1.00 45.25 83 PRO A C 1
ATOM 652 O O . PRO A 1 83 ? -20.313 -9.164 2.185 1.00 45.25 83 PRO A O 1
ATOM 655 N N . PRO A 1 84 ? -18.619 -10.213 3.217 1.00 41.50 84 PRO A N 1
ATOM 656 C CA . PRO A 1 84 ? -19.394 -10.552 4.409 1.00 41.50 84 PRO A CA 1
ATOM 657 C C . PRO A 1 84 ? -19.782 -9.303 5.213 1.00 41.50 84 PRO A C 1
ATOM 659 O O . PRO A 1 84 ? -18.945 -8.458 5.524 1.00 41.50 84 PRO A O 1
ATOM 662 N N . THR A 1 85 ? -21.061 -9.212 5.569 1.00 47.16 85 THR A N 1
ATOM 663 C CA . THR A 1 85 ? -21.677 -8.078 6.263 1.00 47.16 85 THR A CA 1
ATOM 664 C C . THR A 1 85 ? -21.314 -8.044 7.749 1.00 47.16 85 THR A C 1
ATOM 666 O O . THR A 1 85 ? -22.029 -8.612 8.563 1.00 47.16 85 THR A O 1
ATOM 669 N N . GLU A 1 86 ? -20.255 -7.322 8.117 1.00 51.22 86 GLU A N 1
ATOM 670 C CA . GLU A 1 86 ? -20.102 -6.751 9.465 1.00 51.22 86 GLU A CA 1
ATOM 671 C C . GLU A 1 86 ? -19.483 -5.343 9.368 1.00 51.22 86 GLU A C 1
ATOM 673 O O . GLU A 1 86 ? -18.265 -5.155 9.433 1.00 51.22 86 GLU A O 1
ATOM 678 N N . LEU A 1 87 ? -20.333 -4.325 9.180 1.00 55.34 87 LEU A N 1
ATOM 679 C CA . LEU A 1 87 ? -19.912 -2.921 9.196 1.00 55.34 87 LEU A CA 1
ATOM 680 C C . LEU A 1 87 ? -19.825 -2.400 10.636 1.00 55.34 87 LEU A C 1
ATOM 682 O O . LEU A 1 87 ? -20.790 -1.887 11.200 1.00 55.34 87 LEU A O 1
ATOM 686 N N . HIS A 1 88 ? -18.626 -2.462 11.211 1.00 59.53 88 HIS A N 1
ATOM 687 C CA . HIS A 1 88 ? -18.217 -1.500 12.230 1.00 59.53 88 HIS A CA 1
ATOM 688 C C . HIS A 1 88 ? -17.656 -0.261 11.525 1.00 59.53 88 HIS A C 1
ATOM 690 O O . HIS A 1 88 ? -16.577 -0.315 10.938 1.00 59.53 88 HIS A O 1
ATOM 696 N N . ASN A 1 89 ? -18.393 0.852 11.578 1.00 66.06 89 ASN A N 1
ATOM 697 C CA . ASN A 1 89 ? -18.003 2.110 10.923 1.00 66.06 89 ASN A CA 1
ATOM 698 C C . ASN A 1 89 ? -16.822 2.814 11.608 1.00 66.06 89 ASN A C 1
ATOM 700 O O . ASN A 1 89 ? -16.190 3.667 10.998 1.00 66.06 89 ASN A O 1
ATOM 704 N N . GLN A 1 90 ? -16.523 2.466 12.861 1.00 75.81 90 GLN A N 1
ATOM 705 C CA . GLN A 1 90 ? -15.401 3.024 13.613 1.00 75.81 90 GLN A CA 1
ATOM 706 C C . GLN A 1 90 ? -14.191 2.094 13.541 1.00 75.81 90 GLN A C 1
ATOM 708 O O . GLN A 1 90 ? -14.325 0.872 13.668 1.00 75.81 90 GLN A O 1
ATOM 713 N N . ALA A 1 91 ? -13.007 2.683 13.373 1.00 81.56 91 ALA A N 1
ATOM 714 C CA . ALA A 1 91 ? -11.760 1.958 13.544 1.00 81.56 91 ALA A CA 1
ATOM 715 C C . ALA A 1 91 ? -11.642 1.435 14.988 1.00 81.56 91 ALA A C 1
ATOM 717 O O . ALA A 1 91 ? -12.041 2.128 15.925 1.00 81.56 91 ALA A O 1
ATOM 718 N N . PRO A 1 92 ? -11.106 0.220 15.191 1.00 86.50 92 PRO A N 1
ATOM 719 C CA . PRO A 1 92 ? -10.823 -0.291 16.524 1.00 86.50 92 PRO A CA 1
ATOM 720 C C . PRO A 1 92 ? -9.692 0.516 17.167 1.00 86.50 92 PRO A C 1
ATOM 722 O O . PRO A 1 92 ? -8.887 1.113 16.456 1.00 86.50 92 PRO A O 1
ATOM 725 N N . ASP A 1 93 ? -9.558 0.426 18.492 1.00 86.00 93 ASP A N 1
ATOM 726 C CA . ASP A 1 93 ? -8.506 1.129 19.243 1.00 86.00 93 ASP A CA 1
ATOM 727 C C . ASP A 1 93 ? -7.094 0.812 18.732 1.00 86.00 93 ASP A C 1
ATOM 729 O O . ASP A 1 93 ? -6.225 1.671 18.762 1.00 86.00 93 ASP A O 1
ATOM 733 N N . SER A 1 94 ? -6.864 -0.411 18.237 1.00 90.69 94 SER A N 1
ATOM 734 C CA . SER A 1 94 ? -5.599 -0.842 17.620 1.00 90.69 94 SER A CA 1
ATOM 735 C C . SER A 1 94 ? -5.824 -1.284 16.165 1.00 90.69 94 SER A C 1
ATOM 737 O O . SER A 1 94 ? -5.957 -2.485 15.895 1.00 90.69 94 SER A O 1
ATOM 739 N N . PRO A 1 95 ? -5.918 -0.348 15.203 1.00 91.62 95 PRO A N 1
ATOM 740 C CA . PRO A 1 95 ? -6.213 -0.682 13.817 1.00 91.62 95 PRO A CA 1
ATOM 741 C C . PRO A 1 95 ? -5.002 -1.301 13.118 1.00 91.62 95 PRO A C 1
ATOM 743 O O . PRO A 1 95 ? -3.870 -0.836 13.226 1.00 91.62 95 PRO A O 1
ATOM 746 N N . VAL A 1 96 ? -5.255 -2.371 12.369 1.00 93.31 96 VAL A N 1
ATOM 747 C CA . VAL A 1 96 ? -4.244 -3.084 11.578 1.00 93.31 96 VAL A CA 1
ATOM 748 C C . VAL A 1 96 ? -4.581 -2.954 10.101 1.00 93.31 96 VAL A C 1
ATOM 750 O O . VAL A 1 96 ? -5.634 -3.448 9.681 1.00 93.31 96 VAL A O 1
ATOM 753 N N . LEU A 1 97 ? -3.681 -2.340 9.329 1.00 92.44 97 LEU A N 1
ATOM 754 C CA . LEU A 1 97 ? -3.705 -2.350 7.867 1.00 92.44 97 LEU A CA 1
ATOM 755 C C . LEU A 1 97 ? -2.709 -3.390 7.349 1.00 92.44 97 LEU A C 1
ATOM 757 O O . LEU A 1 97 ? -1.522 -3.337 7.665 1.00 92.44 97 LEU A O 1
ATOM 761 N N . VAL A 1 98 ? -3.181 -4.319 6.527 1.00 93.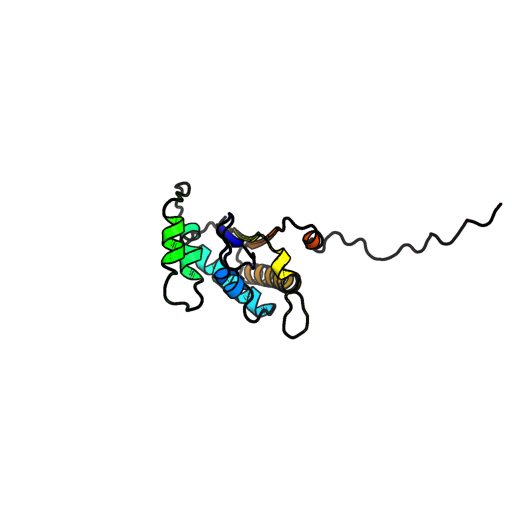31 98 VAL A N 1
ATOM 762 C CA . VAL A 1 98 ? -2.340 -5.302 5.841 1.00 93.31 98 VAL A CA 1
ATOM 763 C C . VAL A 1 98 ? -2.240 -4.916 4.374 1.00 93.31 98 VAL A C 1
ATOM 765 O O . VAL A 1 98 ? -3.236 -4.949 3.659 1.00 93.31 98 VAL A O 1
ATOM 768 N N . LEU A 1 99 ? -1.040 -4.559 3.926 1.00 93.31 99 LEU A N 1
ATOM 769 C CA . LEU A 1 99 ? -0.700 -4.438 2.515 1.00 93.31 99 LEU A CA 1
ATOM 770 C C . LEU A 1 99 ? -0.296 -5.820 2.000 1.00 93.31 99 LEU A C 1
ATOM 772 O O . LEU A 1 99 ? 0.734 -6.342 2.419 1.00 93.31 99 LEU A O 1
ATOM 776 N N . VAL A 1 100 ? -1.072 -6.398 1.088 1.00 90.88 100 VAL A N 1
ATOM 777 C CA . VAL A 1 100 ? -0.689 -7.621 0.370 1.00 90.88 100 VAL A CA 1
ATOM 778 C C . VAL A 1 100 ? -0.236 -7.233 -1.024 1.00 90.88 100 VAL A C 1
ATOM 780 O O . VAL A 1 100 ? -1.008 -6.636 -1.764 1.00 90.88 100 VAL A O 1
ATOM 783 N N . ILE A 1 101 ? 0.999 -7.575 -1.377 1.00 89.94 101 ILE A N 1
ATOM 784 C CA . ILE A 1 101 ? 1.527 -7.455 -2.731 1.00 89.94 101 ILE A CA 1
ATOM 785 C C . ILE A 1 101 ? 1.665 -8.859 -3.297 1.00 89.94 101 ILE A C 1
ATOM 787 O O . ILE A 1 101 ? 2.514 -9.618 -2.847 1.00 89.94 101 ILE A O 1
ATOM 791 N N . ASP A 1 102 ? 0.833 -9.183 -4.267 1.00 86.25 102 ASP A N 1
ATOM 792 C CA . ASP A 1 102 ? 0.851 -10.437 -5.005 1.00 86.25 102 ASP A CA 1
ATOM 793 C C . ASP A 1 102 ? 1.533 -10.264 -6.365 1.00 86.25 102 ASP A C 1
ATOM 795 O O . ASP A 1 102 ? 1.658 -9.138 -6.857 1.00 86.25 102 ASP A O 1
ATOM 799 N N . ASP A 1 103 ? 1.977 -11.364 -6.975 1.00 81.62 103 ASP A N 1
ATOM 800 C CA . ASP A 1 103 ? 2.806 -11.368 -8.189 1.00 81.62 103 ASP A CA 1
ATOM 801 C C . ASP A 1 103 ? 3.979 -10.368 -8.092 1.00 81.62 103 ASP A C 1
ATOM 803 O O . ASP A 1 103 ? 4.329 -9.663 -9.047 1.00 81.62 103 ASP A O 1
ATOM 807 N N . ALA A 1 104 ? 4.581 -10.266 -6.902 1.00 85.62 104 ALA A N 1
ATOM 808 C CA . ALA A 1 104 ? 5.565 -9.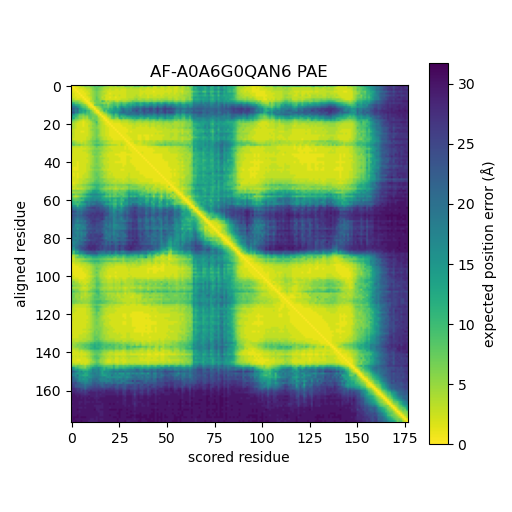237 -6.584 1.00 85.62 104 ALA A CA 1
ATOM 809 C C . ALA A 1 104 ? 6.903 -9.406 -7.323 1.00 85.62 104 ALA A C 1
ATOM 811 O O . ALA A 1 104 ? 7.753 -8.515 -7.246 1.00 85.62 104 ALA A O 1
ATOM 812 N N . GLY A 1 105 ? 7.087 -10.498 -8.074 1.00 80.12 105 GLY A N 1
ATOM 813 C CA . GLY A 1 105 ? 8.274 -10.739 -8.892 1.00 80.12 105 GLY A CA 1
ATOM 814 C C . GLY A 1 105 ? 8.549 -9.602 -9.874 1.00 80.12 105 GLY A C 1
ATOM 815 O O . GLY A 1 105 ? 9.697 -9.229 -10.092 1.00 80.12 105 GLY A O 1
ATOM 816 N N . SER A 1 106 ? 7.501 -8.939 -10.369 1.00 80.81 106 SER A N 1
ATOM 817 C CA . SER A 1 106 ? 7.629 -7.763 -11.241 1.00 80.81 106 SER A CA 1
ATOM 818 C C . SER A 1 106 ? 8.279 -6.541 -10.571 1.00 80.81 106 SER A C 1
ATOM 820 O O . SER A 1 106 ? 8.672 -5.593 -11.258 1.00 80.81 106 SER A O 1
ATOM 822 N N . LEU A 1 107 ? 8.350 -6.517 -9.237 1.00 84.06 107 LEU A N 1
ATOM 823 C CA . LEU A 1 107 ? 8.984 -5.453 -8.460 1.00 84.06 107 LEU A CA 1
ATOM 824 C C . LEU A 1 107 ? 10.467 -5.730 -8.195 1.00 84.06 107 LEU A C 1
ATOM 826 O O . LEU A 1 107 ? 11.172 -4.805 -7.791 1.00 84.06 107 LEU A O 1
ATOM 830 N N . LEU A 1 108 ? 10.945 -6.961 -8.414 1.00 80.88 108 LEU A N 1
ATOM 831 C CA . LEU A 1 108 ? 12.343 -7.338 -8.180 1.00 80.88 108 LEU A CA 1
ATOM 832 C C . LEU A 1 108 ? 13.298 -6.574 -9.097 1.00 80.88 108 LEU A C 1
ATOM 834 O O . LEU A 1 108 ? 14.322 -6.075 -8.633 1.00 80.88 108 LEU A O 1
ATOM 838 N N . ASP A 1 109 ? 12.906 -6.396 -10.357 1.00 82.25 109 ASP A N 1
ATOM 839 C CA . ASP A 1 109 ? 13.706 -5.691 -11.361 1.00 82.25 109 ASP A CA 1
ATOM 840 C C . ASP A 1 109 ? 13.581 -4.159 -11.264 1.00 82.25 109 ASP A C 1
ATOM 842 O O . ASP A 1 109 ? 14.223 -3.422 -12.016 1.00 82.25 109 ASP A O 1
ATOM 846 N N . LYS A 1 110 ? 12.755 -3.642 -10.343 1.00 87.00 110 LYS A N 1
ATOM 847 C CA . LYS A 1 110 ? 12.518 -2.202 -10.188 1.00 87.00 110 LYS A CA 1
ATOM 848 C C . LYS A 1 110 ? 13.404 -1.600 -9.108 1.00 87.00 110 LYS A C 1
ATOM 850 O O . LYS A 1 110 ? 13.483 -2.094 -7.982 1.00 87.00 110 LYS A O 1
ATOM 855 N N . SER A 1 111 ? 14.024 -0.474 -9.445 1.00 90.06 111 SER A N 1
ATOM 856 C CA . SER A 1 111 ? 14.870 0.303 -8.540 1.00 90.06 111 SER A CA 1
ATOM 857 C C . SER A 1 111 ? 14.599 1.798 -8.664 1.00 90.06 111 SER A C 1
ATOM 859 O O . SER A 1 111 ? 14.071 2.263 -9.676 1.00 90.06 111 SER A O 1
ATOM 861 N N . ASP A 1 112 ? 14.907 2.552 -7.610 1.00 89.38 112 ASP A N 1
ATOM 862 C CA . ASP A 1 112 ? 14.875 4.015 -7.664 1.00 89.38 112 ASP A CA 1
ATOM 863 C C . ASP A 1 112 ? 16.032 4.587 -8.502 1.00 89.38 112 ASP A C 1
ATOM 865 O O . ASP A 1 112 ? 16.859 3.858 -9.055 1.00 89.38 112 ASP A O 1
ATOM 869 N N . ALA A 1 113 ? 16.110 5.919 -8.571 1.00 86.75 113 ALA A N 1
ATOM 870 C CA . ALA A 1 113 ? 17.162 6.635 -9.296 1.00 86.75 113 ALA A CA 1
ATOM 871 C C . ALA A 1 113 ? 18.590 6.336 -8.791 1.00 86.75 113 ALA A C 1
ATOM 873 O O . ALA A 1 113 ? 19.555 6.649 -9.483 1.00 86.75 113 ALA A O 1
ATOM 874 N N . TYR A 1 114 ? 18.729 5.734 -7.605 1.00 88.38 114 TYR A N 1
ATOM 875 C CA . TYR A 1 114 ? 20.001 5.380 -6.979 1.00 88.38 114 TYR A CA 1
ATOM 876 C C . TYR A 1 114 ? 20.287 3.869 -7.028 1.00 88.38 114 TYR A C 1
ATOM 878 O O . TYR A 1 114 ? 21.252 3.409 -6.416 1.00 88.38 114 TYR A O 1
ATOM 886 N N . GLY A 1 115 ? 19.466 3.080 -7.731 1.00 88.12 115 GLY A N 1
ATOM 887 C CA . GLY A 1 115 ? 19.634 1.628 -7.832 1.00 88.12 115 GLY A CA 1
ATOM 888 C C . GLY A 1 115 ? 19.173 0.859 -6.588 1.00 88.12 115 GLY A C 1
ATOM 889 O O . GLY A 1 115 ? 19.571 -0.285 -6.370 1.00 88.12 115 GLY A O 1
ATOM 890 N N . VAL A 1 116 ? 18.355 1.465 -5.725 1.00 88.56 116 VAL A N 1
ATOM 891 C CA . VAL A 1 116 ? 17.776 0.794 -4.560 1.00 88.56 116 VAL A CA 1
ATOM 892 C C . VAL A 1 116 ? 16.503 0.063 -4.981 1.00 88.56 116 VAL A C 1
ATOM 894 O O . VAL A 1 116 ? 15.530 0.694 -5.385 1.00 88.56 116 VAL A O 1
ATOM 897 N N . SER A 1 117 ? 16.494 -1.265 -4.824 1.00 90.44 117 SER A N 1
ATOM 898 C CA . SER A 1 117 ? 15.320 -2.107 -5.103 1.00 90.44 117 SER A CA 1
ATOM 899 C C . SER A 1 117 ? 14.056 -1.614 -4.387 1.00 90.44 117 SER A C 1
ATOM 901 O O . SER A 1 117 ? 14.094 -1.259 -3.202 1.00 90.44 117 SER A O 1
ATOM 903 N N . TYR A 1 118 ? 12.917 -1.666 -5.081 1.00 91.44 118 TYR A N 1
ATOM 904 C CA . TYR A 1 118 ? 11.613 -1.252 -4.552 1.00 91.44 118 TYR A CA 1
ATOM 905 C C . TYR A 1 118 ? 11.195 -2.035 -3.309 1.00 91.44 118 TYR A C 1
ATOM 907 O O . TYR A 1 118 ? 10.666 -1.442 -2.369 1.00 91.44 118 TYR A O 1
ATOM 915 N N . LEU A 1 119 ? 11.492 -3.335 -3.242 1.00 89.81 119 LEU A N 1
ATOM 916 C CA . LEU A 1 119 ? 11.216 -4.137 -2.048 1.00 89.81 119 LEU A CA 1
ATOM 917 C C . LEU A 1 119 ? 12.040 -3.647 -0.850 1.00 89.81 119 LEU A C 1
ATOM 919 O O . LEU A 1 119 ? 11.525 -3.515 0.263 1.00 89.81 119 LEU A O 1
ATOM 923 N N . ARG A 1 120 ? 13.313 -3.290 -1.069 1.00 91.25 120 ARG A N 1
ATOM 924 C CA . ARG A 1 120 ? 14.152 -2.706 -0.013 1.00 91.25 120 ARG A CA 1
ATOM 925 C C . ARG A 1 120 ? 13.566 -1.378 0.469 1.00 91.25 120 ARG A C 1
ATOM 927 O O . ARG A 1 120 ? 13.467 -1.182 1.681 1.00 91.25 120 ARG A O 1
ATOM 934 N N . LEU A 1 121 ? 13.141 -0.507 -0.447 1.00 94.44 121 LEU A N 1
ATOM 935 C CA . LEU A 1 121 ? 12.479 0.758 -0.111 1.00 94.44 121 LEU A CA 1
ATOM 936 C C . LEU A 1 121 ? 11.185 0.532 0.682 1.00 94.44 121 LEU A C 1
ATOM 938 O O . LEU A 1 121 ? 11.011 1.156 1.727 1.00 94.44 121 LEU A O 1
ATOM 942 N N . LEU A 1 122 ? 10.331 -0.405 0.256 1.00 94.88 122 LEU A N 1
ATOM 943 C CA . LEU A 1 122 ? 9.099 -0.779 0.955 1.00 94.88 122 LEU A CA 1
ATOM 944 C C . LEU A 1 122 ? 9.374 -1.234 2.390 1.00 94.88 122 LEU A C 1
ATOM 946 O O . LEU A 1 122 ? 8.714 -0.782 3.323 1.00 94.88 122 LEU A O 1
ATOM 950 N N . ARG A 1 123 ? 10.373 -2.098 2.589 1.00 93.56 123 ARG A N 1
ATOM 951 C CA . ARG A 1 123 ? 10.751 -2.577 3.924 1.00 93.56 123 ARG A CA 1
ATOM 952 C C . ARG A 1 123 ? 11.174 -1.428 4.840 1.00 93.56 123 ARG A C 1
ATOM 954 O O . ARG A 1 123 ? 10.776 -1.385 6.004 1.00 93.56 123 ARG A O 1
ATOM 961 N N . HIS A 1 124 ? 11.989 -0.501 4.335 1.00 95.00 124 HIS A N 1
ATOM 962 C CA . HIS A 1 124 ? 12.407 0.667 5.113 1.00 95.00 124 HIS A CA 1
ATOM 963 C C . HIS A 1 124 ? 11.232 1.608 5.405 1.00 95.00 124 HIS A C 1
ATOM 965 O O . HIS A 1 124 ? 11.097 2.053 6.545 1.00 95.00 124 HIS A O 1
ATOM 971 N N . ALA A 1 125 ? 10.341 1.805 4.434 1.00 96.38 125 ALA A N 1
ATOM 972 C CA . ALA A 1 125 ? 9.134 2.603 4.590 1.00 96.38 125 ALA A CA 1
ATOM 973 C C . ALA A 1 125 ? 8.184 2.019 5.649 1.00 96.38 125 ALA A C 1
ATOM 975 O O . ALA A 1 125 ? 7.749 2.739 6.544 1.00 96.38 125 ALA A O 1
ATOM 976 N N . LEU A 1 126 ? 7.927 0.705 5.628 1.00 96.06 126 LEU A N 1
ATOM 977 C CA . LEU A 1 126 ? 7.125 0.015 6.648 1.00 96.06 126 LEU A CA 1
ATOM 978 C C . LEU A 1 126 ? 7.714 0.201 8.050 1.00 96.06 126 LEU A C 1
ATOM 980 O O . LEU A 1 126 ? 6.982 0.482 9.001 1.00 96.06 126 LEU A O 1
ATOM 984 N N . LYS A 1 127 ? 9.043 0.095 8.195 1.00 96.31 127 LYS A N 1
ATOM 985 C CA . LYS A 1 127 ? 9.714 0.368 9.475 1.00 96.31 127 LYS A CA 1
ATOM 986 C C . LYS A 1 127 ? 9.496 1.819 9.910 1.00 96.31 127 LYS A C 1
ATOM 988 O O . LYS A 1 127 ? 9.140 2.055 11.063 1.00 96.31 127 LYS A O 1
ATOM 993 N N . ARG A 1 128 ? 9.698 2.780 9.005 1.00 95.19 128 ARG A N 1
ATOM 994 C CA . ARG A 1 128 ? 9.551 4.212 9.290 1.00 95.19 128 ARG A CA 1
ATOM 995 C C . ARG A 1 128 ? 8.134 4.568 9.723 1.00 95.19 128 ARG A C 1
ATOM 997 O O . ARG A 1 128 ? 7.974 5.234 10.742 1.00 95.19 128 ARG A O 1
ATOM 1004 N N . VAL A 1 129 ? 7.119 4.104 8.996 1.00 94.69 129 VAL A N 1
ATOM 1005 C CA . VAL A 1 129 ? 5.717 4.422 9.304 1.00 94.69 129 VAL A CA 1
ATOM 1006 C C . VAL A 1 129 ? 5.300 3.840 10.645 1.00 94.69 129 VAL A C 1
ATOM 1008 O O . VAL A 1 129 ? 4.718 4.551 11.455 1.00 94.69 129 VAL A O 1
ATOM 1011 N N . ASN A 1 130 ? 5.659 2.591 10.944 1.00 95.94 130 ASN A N 1
ATOM 1012 C CA . ASN A 1 130 ? 5.318 1.999 12.238 1.00 95.94 130 ASN A CA 1
ATOM 1013 C C . ASN A 1 130 ? 6.037 2.689 13.414 1.00 95.94 130 ASN A C 1
ATOM 1015 O O . ASN A 1 130 ? 5.464 2.806 14.494 1.00 95.94 130 ASN A O 1
ATOM 1019 N N . VAL A 1 131 ? 7.267 3.189 13.227 1.00 95.50 131 VAL A N 1
ATOM 1020 C CA . VAL A 1 131 ? 7.933 4.040 14.235 1.00 95.50 131 VAL A CA 1
ATOM 1021 C C . VAL A 1 131 ? 7.179 5.358 14.419 1.00 95.50 131 VAL A C 1
ATOM 1023 O O . VAL A 1 131 ? 6.945 5.769 15.553 1.00 95.50 131 VAL A O 1
ATOM 1026 N N . HIS A 1 132 ? 6.759 5.992 13.324 1.00 93.31 132 HIS A N 1
ATOM 1027 C CA . HIS A 1 132 ? 6.000 7.244 13.347 1.00 93.31 132 HIS A CA 1
ATOM 1028 C C . HIS A 1 132 ? 4.641 7.103 14.043 1.00 93.31 132 HIS A C 1
ATOM 1030 O O . HIS A 1 132 ? 4.295 7.934 14.880 1.00 93.31 132 HIS A O 1
ATOM 1036 N N . LEU A 1 133 ? 3.895 6.029 13.761 1.00 91.75 133 LEU A N 1
ATOM 1037 C CA . LEU A 1 133 ? 2.622 5.729 14.429 1.00 91.75 133 LEU A CA 1
ATOM 1038 C C . LEU A 1 133 ? 2.808 5.598 15.948 1.00 91.75 133 LEU A C 1
ATOM 1040 O O . LEU A 1 133 ? 2.088 6.240 16.712 1.00 91.75 133 LEU A O 1
ATOM 1044 N N . ARG A 1 134 ? 3.844 4.869 16.387 1.00 92.94 134 ARG A N 1
ATOM 1045 C CA . ARG A 1 134 ? 4.181 4.730 17.815 1.00 92.94 134 ARG A CA 1
ATOM 1046 C C . ARG A 1 134 ? 4.566 6.059 18.462 1.00 92.94 134 ARG A C 1
ATOM 1048 O O . ARG A 1 134 ? 4.137 6.337 19.575 1.00 92.94 134 ARG A O 1
ATOM 1055 N N . GLN A 1 135 ? 5.357 6.889 17.779 1.00 92.81 135 GLN A N 1
ATOM 1056 C CA . GLN A 1 135 ? 5.747 8.214 18.280 1.00 92.81 135 GLN A CA 1
ATOM 1057 C C . GLN A 1 135 ? 4.548 9.155 18.447 1.00 92.81 135 GLN A C 1
ATOM 1059 O O . GLN A 1 135 ? 4.557 9.999 19.338 1.00 92.81 135 GLN A O 1
ATOM 1064 N N . LYS A 1 136 ? 3.501 8.984 17.632 1.00 89.00 136 LYS A N 1
ATOM 1065 C CA . LYS A 1 136 ? 2.221 9.694 17.761 1.00 89.00 136 LYS A CA 1
ATOM 1066 C C . LYS A 1 136 ? 1.280 9.105 18.823 1.00 89.00 136 LYS A C 1
ATOM 1068 O O . LYS A 1 136 ? 0.169 9.601 18.971 1.00 89.00 136 LYS A O 1
ATOM 1073 N N . GLY A 1 137 ? 1.689 8.057 19.540 1.00 87.50 137 GLY A N 1
ATOM 1074 C CA . GLY A 1 137 ? 0.852 7.382 20.534 1.00 87.50 137 GLY A CA 1
ATOM 1075 C C . GLY A 1 137 ? -0.241 6.486 19.941 1.00 87.50 137 GLY A C 1
ATOM 1076 O O . GLY A 1 137 ? -1.105 6.029 20.681 1.00 87.50 137 GLY A O 1
ATOM 1077 N N . SER A 1 138 ? -0.211 6.215 18.631 1.00 87.50 138 SER A N 1
ATOM 1078 C CA . SER A 1 138 ? -1.120 5.251 18.007 1.00 87.50 138 SER A CA 1
ATOM 1079 C C . SER A 1 138 ? -0.663 3.823 18.310 1.00 87.50 138 SER A C 1
ATOM 1081 O O . SER A 1 138 ? 0.522 3.497 18.200 1.00 87.50 138 SER A O 1
ATOM 1083 N N . THR A 1 139 ? -1.608 2.958 18.668 1.00 90.75 139 THR A N 1
ATOM 1084 C CA . THR A 1 139 ? -1.405 1.506 18.819 1.00 90.75 139 THR A CA 1
ATOM 1085 C C . THR A 1 139 ? -1.622 0.748 17.507 1.00 90.75 139 THR A C 1
ATOM 1087 O O . THR A 1 139 ? -1.442 -0.470 17.461 1.00 90.75 139 THR A O 1
ATOM 1090 N N . GLY A 1 140 ? -2.004 1.446 16.434 1.00 91.75 140 GLY A N 1
ATOM 1091 C CA . GLY A 1 140 ? -2.197 0.845 15.123 1.00 91.75 140 GLY A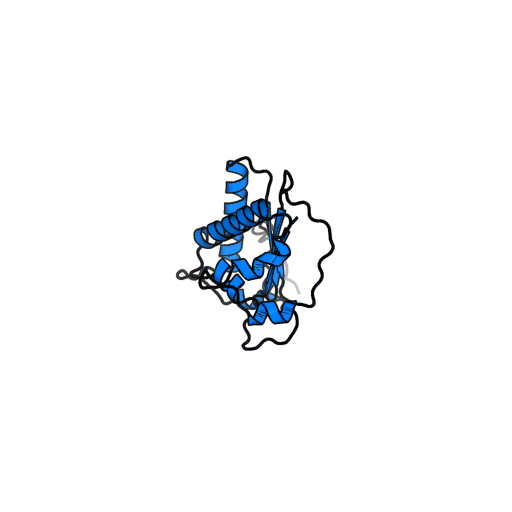 CA 1
ATOM 1092 C C . GLY A 1 140 ? -0.892 0.523 14.398 1.00 91.75 140 GLY A C 1
ATOM 1093 O O . GLY A 1 140 ? 0.182 1.033 14.729 1.00 91.75 140 GLY A O 1
ATOM 1094 N N . LEU A 1 141 ? -0.984 -0.356 13.400 1.00 95.00 141 LEU A N 1
ATOM 1095 C CA . LEU A 1 141 ? 0.174 -0.854 12.663 1.00 95.00 141 LEU A CA 1
ATOM 1096 C C . LEU A 1 141 ? -0.134 -1.138 11.193 1.00 95.00 141 LEU A C 1
ATOM 1098 O O . LEU A 1 141 ? -1.258 -1.487 10.823 1.00 95.00 141 LEU A O 1
ATOM 1102 N N . ILE A 1 142 ? 0.912 -1.054 10.373 1.00 95.56 142 ILE A N 1
ATOM 1103 C CA . ILE A 1 142 ? 0.883 -1.457 8.966 1.00 95.56 142 ILE A CA 1
ATOM 1104 C C . ILE A 1 142 ? 1.802 -2.659 8.776 1.00 95.56 142 ILE A C 1
ATOM 1106 O O . ILE A 1 142 ? 2.996 -2.588 9.077 1.00 95.56 142 ILE A O 1
ATOM 1110 N N . PHE A 1 143 ? 1.260 -3.750 8.245 1.00 93.56 143 PHE A N 1
ATOM 1111 C CA . PHE A 1 143 ? 2.005 -4.964 7.930 1.00 93.56 143 PHE A CA 1
ATOM 1112 C C . PHE A 1 143 ? 2.049 -5.189 6.418 1.00 93.56 143 PHE A C 1
ATOM 1114 O O . PHE A 1 143 ? 1.041 -5.016 5.741 1.00 93.56 143 PHE A O 1
ATOM 1121 N N . GLY A 1 144 ? 3.213 -5.566 5.888 1.00 92.31 144 GLY A N 1
ATOM 1122 C CA . GLY A 1 144 ? 3.386 -5.900 4.475 1.00 92.31 144 GLY A CA 1
ATOM 1123 C C . GLY A 1 144 ? 3.545 -7.405 4.286 1.00 92.31 144 GLY A C 1
ATOM 1124 O O . GLY A 1 144 ? 4.419 -8.006 4.905 1.00 92.31 144 GLY A O 1
ATOM 1125 N N . VAL A 1 145 ? 2.737 -7.992 3.411 1.00 90.88 145 VAL A N 1
ATOM 1126 C CA . VAL A 1 145 ? 2.856 -9.370 2.931 1.00 90.88 145 VAL A CA 1
ATOM 1127 C C . VAL A 1 145 ? 3.246 -9.297 1.463 1.00 90.88 145 VAL A C 1
ATOM 1129 O O . VAL A 1 145 ? 2.540 -8.677 0.674 1.00 90.88 145 VAL A O 1
ATOM 1132 N N . VAL A 1 146 ? 4.366 -9.909 1.097 1.00 88.31 146 VAL A N 1
ATOM 1133 C CA . VAL A 1 146 ? 4.838 -9.960 -0.289 1.00 88.31 146 VAL A CA 1
ATOM 1134 C C . VAL A 1 146 ? 4.788 -11.414 -0.732 1.00 88.31 146 VAL A C 1
ATOM 1136 O O . VAL A 1 146 ? 5.414 -12.270 -0.111 1.00 88.31 146 VAL A O 1
ATOM 1139 N N . VAL A 1 147 ? 4.005 -11.682 -1.768 1.00 84.44 147 VAL A N 1
ATOM 1140 C CA . VAL A 1 147 ? 3.769 -13.002 -2.340 1.00 84.44 147 VAL A CA 1
ATOM 1141 C C . VAL A 1 147 ? 4.237 -12.973 -3.785 1.00 84.44 147 VAL A C 1
ATOM 1143 O O . VAL A 1 147 ? 3.926 -12.062 -4.551 1.00 84.44 147 VAL A O 1
ATOM 1146 N N . ASP A 1 148 ? 5.002 -13.986 -4.150 1.00 76.25 148 ASP A N 1
ATOM 1147 C CA . ASP A 1 148 ? 5.261 -14.329 -5.535 1.00 76.25 148 ASP A CA 1
ATOM 1148 C C . ASP A 1 148 ? 5.197 -15.845 -5.644 1.00 76.25 148 ASP A C 1
ATOM 1150 O O . ASP A 1 148 ? 5.607 -16.574 -4.737 1.00 76.25 148 ASP A O 1
ATOM 1154 N N . THR A 1 149 ? 4.620 -16.310 -6.742 1.00 63.09 149 THR A N 1
ATOM 1155 C CA . THR A 1 149 ? 4.593 -17.731 -7.084 1.00 63.09 149 THR A CA 1
ATOM 1156 C C . THR A 1 149 ? 5.932 -18.184 -7.675 1.00 63.09 149 THR A C 1
ATOM 1158 O O . THR A 1 149 ? 6.167 -19.384 -7.810 1.00 63.09 149 THR A O 1
ATOM 1161 N N . ASN A 1 150 ? 6.835 -17.241 -7.971 1.00 55.34 150 ASN A N 1
ATOM 1162 C CA . ASN A 1 150 ? 8.218 -17.481 -8.359 1.00 55.34 150 ASN A CA 1
ATOM 1163 C C . ASN A 1 150 ? 9.185 -17.371 -7.158 1.00 55.34 150 ASN A C 1
ATOM 1165 O O . ASN A 1 150 ? 9.032 -16.529 -6.273 1.00 55.34 150 ASN A O 1
ATOM 1169 N N . ALA A 1 151 ? 10.217 -18.220 -7.125 1.00 52.62 151 ALA A N 1
ATOM 1170 C CA . ALA A 1 151 ? 11.054 -18.470 -5.944 1.00 52.62 151 ALA A CA 1
ATOM 1171 C C . A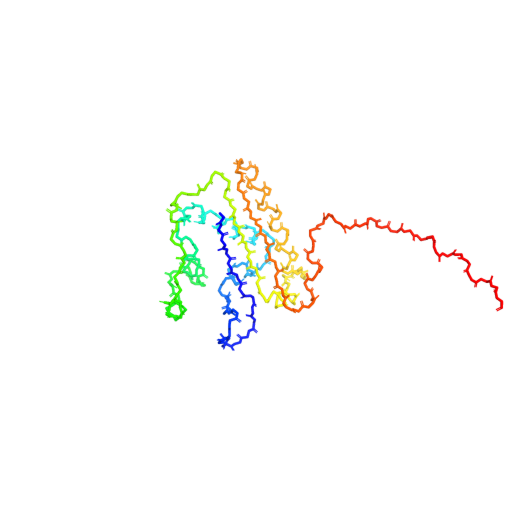LA A 1 151 ? 12.017 -17.325 -5.547 1.00 52.62 151 ALA A C 1
ATOM 1173 O O . ALA A 1 151 ? 12.842 -17.470 -4.647 1.00 52.62 151 ALA A O 1
ATOM 1174 N N . LEU A 1 152 ? 11.958 -16.173 -6.212 1.00 57.91 152 LEU A N 1
ATOM 1175 C CA . LEU A 1 152 ? 12.930 -15.091 -6.030 1.00 57.91 152 LEU A CA 1
ATOM 1176 C C . LEU A 1 152 ? 12.614 -14.166 -4.837 1.00 57.91 152 LEU A C 1
ATOM 1178 O O . LEU A 1 152 ? 13.439 -13.330 -4.475 1.00 57.91 152 LEU A O 1
ATOM 1182 N N . ILE A 1 153 ? 11.448 -14.316 -4.198 1.00 54.97 153 ILE A N 1
ATOM 1183 C CA . ILE A 1 153 ? 11.005 -13.462 -3.074 1.00 54.97 153 ILE A CA 1
ATOM 1184 C C . ILE A 1 153 ? 11.310 -14.056 -1.691 1.00 54.97 153 ILE A C 1
ATOM 1186 O O . ILE A 1 153 ? 11.161 -13.378 -0.673 1.00 54.97 153 ILE A O 1
ATOM 1190 N N . HIS A 1 154 ? 11.822 -15.286 -1.618 1.00 54.25 154 HIS A N 1
ATOM 1191 C CA . HIS A 1 154 ? 12.096 -15.957 -0.341 1.00 54.25 154 HIS A CA 1
ATOM 1192 C C . HIS A 1 154 ? 13.079 -15.194 0.577 1.00 54.25 154 HIS A C 1
ATOM 1194 O O . HIS A 1 154 ? 12.998 -15.336 1.794 1.00 54.25 154 HIS A O 1
ATOM 1200 N N . ASP A 1 155 ? 13.920 -14.307 0.031 1.00 55.25 155 ASP A N 1
ATOM 1201 C CA . ASP A 1 155 ? 14.900 -13.507 0.786 1.00 55.25 155 ASP A CA 1
ATOM 1202 C C . ASP A 1 155 ? 14.339 -12.205 1.407 1.00 55.25 155 ASP A C 1
ATOM 1204 O O . ASP A 1 155 ? 15.084 -11.394 1.969 1.00 55.25 155 ASP A O 1
ATOM 1208 N N . PHE A 1 156 ? 13.020 -11.977 1.356 1.00 53.16 156 PHE A N 1
ATOM 1209 C CA . PHE A 1 156 ? 12.370 -10.782 1.920 1.00 53.16 156 PHE A CA 1
ATOM 1210 C C . PHE A 1 156 ? 12.158 -10.825 3.456 1.00 53.16 156 PHE A C 1
ATOM 1212 O O . PHE A 1 156 ? 11.477 -9.970 4.027 1.00 53.16 156 PHE A O 1
ATOM 1219 N N . VAL A 1 157 ? 12.757 -11.791 4.158 1.00 54.66 157 VAL A N 1
ATOM 1220 C CA . VAL A 1 157 ? 12.578 -12.008 5.606 1.00 54.66 157 VAL A CA 1
ATOM 1221 C C . VAL A 1 157 ? 13.022 -10.775 6.430 1.00 54.66 157 VAL A C 1
ATOM 1223 O O . VAL A 1 157 ? 14.045 -10.143 6.121 1.00 54.66 157 VAL A O 1
ATOM 1226 N N . PRO A 1 158 ? 12.275 -10.383 7.487 1.00 43.69 158 PRO A N 1
ATOM 1227 C CA . PRO A 1 158 ? 12.688 -9.326 8.408 1.00 43.69 158 PRO A CA 1
ATOM 1228 C C . PRO A 1 158 ? 14.075 -9.615 9.008 1.00 43.69 158 PRO A C 1
ATOM 1230 O O . PRO A 1 158 ? 14.427 -10.771 9.230 1.00 43.69 158 PRO A O 1
ATOM 1233 N N . PRO A 1 159 ? 14.889 -8.585 9.309 1.00 43.88 159 PRO A N 1
ATOM 1234 C CA . PRO A 1 159 ? 16.194 -8.778 9.927 1.00 43.88 159 PRO A CA 1
ATOM 1235 C C . PRO A 1 159 ? 16.022 -9.169 11.401 1.00 43.88 159 PRO A C 1
ATOM 1237 O O . PRO A 1 159 ? 16.132 -8.342 12.301 1.00 43.88 159 PRO A O 1
ATOM 1240 N N . SER A 1 160 ? 15.707 -10.431 11.652 1.00 49.81 160 SER A N 1
ATOM 1241 C CA . SER A 1 160 ? 15.853 -11.091 12.950 1.00 49.81 160 SER A CA 1
ATOM 1242 C C . SER A 1 160 ? 16.094 -12.579 12.760 1.00 49.81 160 SER A C 1
ATOM 1244 O O . SER A 1 160 ? 15.524 -13.355 13.494 1.00 49.81 160 SER A O 1
ATOM 1246 N N . ASP A 1 161 ? 16.912 -12.940 11.765 1.00 47.72 161 ASP A N 1
ATOM 1247 C CA . ASP A 1 161 ? 17.582 -14.245 11.647 1.00 47.72 161 ASP A CA 1
ATOM 1248 C C . ASP A 1 161 ? 18.707 -14.160 10.599 1.00 47.72 161 ASP A C 1
ATOM 1250 O O . ASP A 1 161 ? 18.821 -14.957 9.673 1.00 47.72 161 ASP A O 1
ATOM 1254 N N . LYS A 1 162 ? 19.566 -13.139 10.710 1.00 41.25 162 LYS A N 1
ATOM 1255 C CA . LYS A 1 162 ? 20.922 -13.272 10.167 1.00 41.25 162 LYS A CA 1
ATOM 1256 C C . LYS A 1 162 ? 21.787 -13.793 11.307 1.00 41.25 162 LYS A C 1
ATOM 1258 O O . LYS A 1 162 ? 22.054 -13.005 12.215 1.00 41.25 162 LYS A O 1
ATOM 1263 N N . PRO A 1 163 ? 22.257 -15.052 11.283 1.00 41.22 163 PRO A N 1
ATOM 1264 C CA . PRO A 1 163 ? 23.408 -15.412 12.084 1.00 41.22 163 PRO A CA 1
ATOM 1265 C C . PRO A 1 163 ? 24.548 -14.497 11.647 1.00 41.22 163 PRO A C 1
ATOM 1267 O O . PRO A 1 163 ? 24.921 -14.434 10.4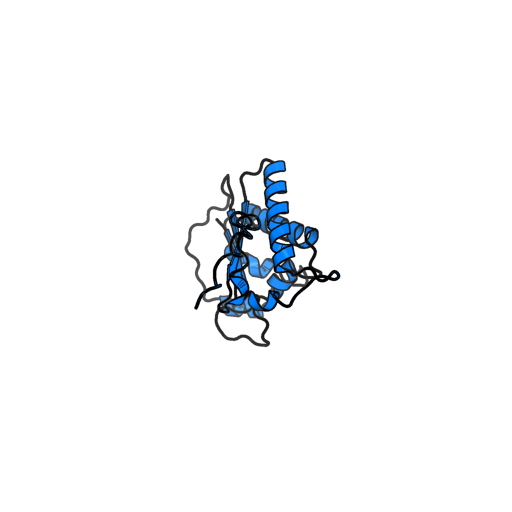72 1.00 41.22 163 PRO A O 1
ATOM 1270 N N . SER A 1 164 ? 25.032 -13.711 12.595 1.00 39.38 164 SER A N 1
ATOM 1271 C CA . SER A 1 164 ? 26.246 -12.924 12.489 1.00 39.38 164 SER A CA 1
ATOM 1272 C C . SER A 1 164 ? 27.375 -13.817 11.969 1.00 39.38 164 SER A C 1
ATOM 1274 O O . SER A 1 164 ? 27.746 -14.779 12.622 1.00 39.38 164 SER A O 1
ATOM 1276 N N . VAL A 1 165 ? 27.864 -13.507 10.772 1.00 42.59 165 VAL A N 1
ATOM 1277 C CA . VAL A 1 165 ? 29.278 -13.521 10.370 1.00 42.59 165 VAL A CA 1
ATOM 1278 C C . VAL A 1 165 ? 30.189 -14.567 11.054 1.00 42.59 165 VAL A C 1
ATOM 1280 O O . VAL A 1 165 ? 30.592 -14.390 12.196 1.00 42.59 165 VAL A O 1
ATOM 1283 N N . LEU A 1 166 ? 30.643 -15.515 10.220 1.00 35.00 166 LEU A N 1
ATOM 1284 C CA . LEU A 1 166 ? 31.934 -16.229 10.227 1.00 35.00 166 LEU A CA 1
ATOM 1285 C C . LEU A 1 166 ? 32.237 -17.198 11.381 1.00 35.00 166 LEU A C 1
ATOM 1287 O O . LEU A 1 166 ? 32.613 -16.789 12.473 1.00 35.00 166 LEU A O 1
ATOM 1291 N N . ASP A 1 167 ? 32.319 -18.482 11.028 1.00 34.12 167 ASP A N 1
ATOM 1292 C CA . ASP A 1 167 ? 33.325 -19.372 11.608 1.00 34.12 167 ASP A CA 1
ATOM 1293 C C . ASP A 1 167 ? 34.266 -19.865 10.487 1.00 34.12 167 ASP A C 1
ATOM 1295 O O . ASP A 1 167 ? 33.877 -20.707 9.673 1.00 34.12 167 ASP A O 1
ATOM 1299 N N . PRO A 1 168 ? 35.489 -19.319 10.350 1.00 42.81 168 PRO A N 1
ATOM 1300 C CA . PRO A 1 168 ? 36.508 -19.840 9.452 1.00 42.81 168 PRO A CA 1
ATOM 1301 C C . PRO A 1 168 ? 37.301 -20.950 10.163 1.00 42.81 168 PRO A C 1
ATOM 1303 O O . PRO A 1 168 ? 38.527 -20.911 10.205 1.00 42.81 168 PRO A O 1
ATOM 1306 N N . SER A 1 169 ? 36.614 -21.945 10.726 1.00 43.03 169 SER A N 1
ATOM 1307 C CA . SER A 1 169 ? 37.222 -23.107 11.393 1.00 43.03 169 SER A CA 1
ATOM 1308 C C . SER A 1 169 ? 37.017 -24.395 10.584 1.00 43.03 169 SER A C 1
ATOM 1310 O O . SER A 1 169 ? 36.606 -25.441 11.078 1.00 43.03 169 SER A O 1
ATOM 1312 N N . SER A 1 170 ? 37.273 -24.327 9.275 1.00 42.56 170 SER A N 1
ATOM 1313 C CA . SER A 1 170 ? 37.270 -25.510 8.393 1.00 42.56 170 SER A CA 1
ATOM 1314 C C . SER A 1 170 ? 38.438 -25.501 7.404 1.00 42.56 170 SER A C 1
ATOM 1316 O O . SER A 1 170 ? 38.338 -25.986 6.281 1.00 42.56 170 SER A O 1
ATOM 1318 N N . ARG A 1 171 ? 39.573 -24.932 7.826 1.00 48.94 171 ARG A N 1
ATOM 1319 C CA . ARG A 1 171 ? 40.889 -25.187 7.228 1.00 48.94 171 ARG A CA 1
ATOM 1320 C C . ARG A 1 171 ? 41.733 -25.992 8.213 1.00 48.94 171 ARG A C 1
ATOM 1322 O O . ARG A 1 171 ? 42.630 -25.452 8.844 1.00 48.94 171 ARG A O 1
ATOM 1329 N N . ALA A 1 172 ? 41.431 -27.276 8.334 1.00 46.78 172 ALA A N 1
ATOM 1330 C CA . ALA A 1 172 ? 42.378 -28.307 8.741 1.00 46.78 172 ALA A CA 1
ATOM 1331 C C . ALA A 1 172 ? 41.799 -29.670 8.344 1.00 46.78 172 ALA A C 1
ATOM 1333 O O . ALA A 1 172 ? 40.589 -29.862 8.396 1.00 46.78 172 ALA A O 1
ATOM 1334 N N . ASP A 1 173 ? 42.687 -30.575 7.951 1.00 46.72 173 ASP A N 1
ATOM 1335 C CA . ASP A 1 173 ? 42.454 -31.991 7.665 1.00 46.72 173 ASP A CA 1
ATOM 1336 C C . ASP A 1 173 ? 41.748 -32.359 6.360 1.00 46.72 173 ASP A C 1
ATOM 1338 O O . ASP A 1 173 ? 40.611 -32.812 6.324 1.00 46.72 173 ASP A O 1
ATOM 1342 N N . GLN A 1 174 ? 42.536 -32.310 5.281 1.00 40.34 174 GLN A N 1
ATOM 1343 C CA . GLN A 1 174 ? 42.714 -33.489 4.425 1.00 40.34 174 GLN A CA 1
ATOM 1344 C C . GLN A 1 174 ? 44.123 -33.487 3.796 1.00 40.34 174 GLN A C 1
ATOM 1346 O O . GLN A 1 174 ? 44.320 -33.288 2.603 1.00 40.34 174 GLN A O 1
ATOM 1351 N N . MET A 1 175 ? 45.137 -33.713 4.637 1.00 40.34 175 MET A N 1
ATOM 1352 C CA . MET A 1 175 ? 46.347 -34.437 4.240 1.00 40.34 175 MET A CA 1
ATOM 1353 C C . MET A 1 175 ? 46.271 -35.803 4.915 1.00 40.34 175 MET A C 1
ATOM 1355 O O . MET A 1 175 ? 46.445 -35.873 6.125 1.00 40.34 175 MET A O 1
ATOM 1359 N N . THR A 1 176 ? 45.966 -36.856 4.152 1.00 42.69 176 THR A N 1
ATOM 1360 C CA . THR A 1 176 ? 46.569 -38.209 4.209 1.00 42.69 176 THR A CA 1
ATOM 1361 C C . THR A 1 176 ? 45.656 -39.237 3.534 1.00 42.69 176 THR A C 1
ATOM 1363 O O . THR A 1 176 ? 44.708 -39.737 4.133 1.00 42.69 176 THR A O 1
ATOM 1366 N N . ARG A 1 177 ? 45.977 -39.604 2.292 1.00 38.12 177 ARG A N 1
ATOM 1367 C CA . ARG A 1 177 ? 46.515 -40.923 1.916 1.00 38.12 177 ARG A CA 1
ATOM 1368 C C . ARG A 1 177 ? 46.807 -40.963 0.423 1.00 38.12 177 ARG A C 1
ATOM 1370 O O . ARG A 1 177 ? 45.961 -40.468 -0.348 1.00 38.12 177 ARG A O 1
#